Protein 6WGS (pdb70)

B-factor: mean 29.8, std 12.82, range [12.57, 88.85]

Secondary structure (DSSP, 8-state):
---TTEEE-TTS-EEETT-HHHHHHHHHHHHHHHHHHHHHHH---HHHHHHHHHHHHHHHHHHHHHTS---SS-SSPPP---HHHHHHHHHHHHHHHTTSPP--S-B-S-SSHHHHHHHHHHHHHHHHHHHHHHHHHH-TTTS-SHHHHHHHHHHHHHHHHHHHH-TT---B--TT-

Sequence (177 aa):
RGDDGTTGLSDMMSRVAKTDARLVAYADCDEANAAIGAALALGHPDTTQITDVLRQIQNDLFDAGADLSTPIVENPKHPPLRIAQSYIDRLEGWCDAYNAGLPALKSFVLPGGSPLSALLHVARTVVRRAERSAWAAVDAHPEGVSVLPAKYLNRLSDLLFILSRVANPDGDVLWRPGG

Foldseek 3Di:
DDQVQWFAFPVRDIDGVPALLNVLLVLLVVLLVLLVQLVVQVPDDPVVVVVSVVVSVVSVLLNQQSRFWDDDDDPDDGRHDDVVLLVVLVVLLCVLQVPADDDDADFDADAGSNLNSLVVSLVSLLVSLVSLVVSCVVPVRTHDNNSSVSSVSVSSNSNSVSQVSHPVHGHGDDVVD

Radius of gyration: 17.79 Å; Cα contacts (8 Å, |Δi|>4): 241; chains: 1; bounding box: 35×52×42 Å

Organism: Mycobacterium tuberculosis (strain ATCC 25618 / H37Rv) (NCBI:txid83332)

InterPro domains:
  IPR016030 Cobalamin adenosyltransferase-like [PF01923] (8-176)
  IPR029499 Corrinoid adenosyltransferase, PduO-type [PTHR12213] (4-177)
  IPR029499 Corrinoid adenosyltransferase, PduO-type [TIGR00636] (9-179)
  IPR036451 Cobalamin adenosyltransferase-like superfamily [G3DSA:1.20.1200.10] (29-193)
  IPR036451 Cobalamin adenosyltransferase-like superfamily [SSF89028] (7-184)

Solvent-accessible surface area: 9615 Å² total; per-residue (Å²): 321,70,108,142,45,38,39,29,8,63,76,157,48,143,12,49,122,113,24,28,35,26,56,0,48,44,16,3,90,82,0,9,66,15,0,21,39,0,25,89,122,8,170,27,58,103,118,14,41,100,13,0,145,70,0,23,85,1,3,141,23,0,13,34,3,4,17,32,29,73,87,100,101,56,122,69,124,49,96,53,4,44,92,70,31,6,76,74,0,60,40,55,11,106,72,48,67,86,75,36,89,109,52,180,35,148,20,98,91,18,42,24,85,13,0,30,39,0,8,75,0,44,67,15,0,107,83,0,28,146,17,0,97,51,0,20,118,55,55,100,160,20,11,19,53,42,0,0,94,0,0,52,60,0,2,58,0,0,62,20,0,0,23,63,23,22,98,90,38,49,67,61,115,191,93,92,94

Structure (mmCIF, N/CA/C/O backbone):
data_6WGS
#
_entry.id   6WGS
#
_cell.length_a   87.157
_cell.length_b   87.157
_cell.length_c   46.819
_cell.angle_alpha   90.000
_cell.angle_beta   90.000
_cell.angle_gamma   120.000
#
_symmetry.space_group_name_H-M   'P 3 2 1'
#
loop_
_entity.id
_entity.type
_entity.pdbx_description
1 polymer 'Corrinoid adenosyltransferase'
2 non-polymer COBALAMIN
3 non-polymer "5'-DEOXYADENOSINE"
4 water water
#
loop_
_atom_site.group_PDB
_atom_site.id
_atom_site.type_symbol
_atom_site.label_atom_id
_atom_site.label_alt_id
_atom_site.label_comp_id
_atom_site.label_asym_id
_atom_site.label_entity_id
_atom_site.label_seq_id
_atom_site.pdbx_PDB_ins_code
_ato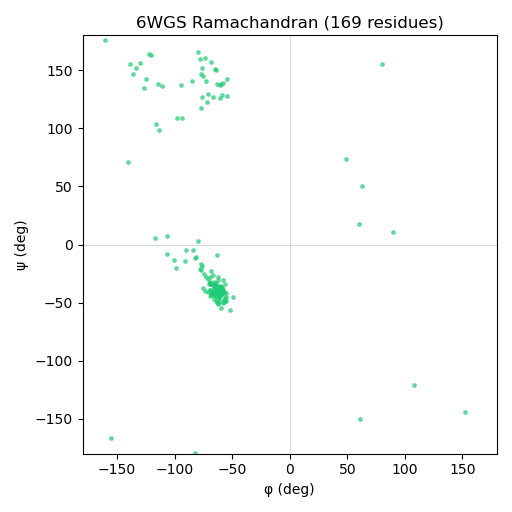m_site.Cartn_x
_atom_site.Cartn_y
_atom_site.Cartn_z
_atom_site.occupancy
_atom_site.B_iso_or_equiv
_atom_site.auth_seq_id
_atom_site.auth_comp_id
_atom_site.auth_asym_id
_atom_site.auth_atom_id
_atom_site.pdbx_PDB_model_num
ATOM 1 N N . ARG A 1 14 ? -50.672 9.682 37.482 1.00 45.76 11 ARG A N 1
ATOM 2 C CA . ARG A 1 14 ? -49.595 10.639 37.222 1.00 51.03 11 ARG A CA 1
ATOM 3 C C . ARG A 1 14 ? -48.235 9.943 37.326 1.00 60.40 11 ARG A C 1
ATOM 4 O O . ARG A 1 14 ? -47.352 10.150 36.478 1.00 58.30 11 ARG A O 1
ATOM 24 N N . GLY A 1 16 ? -48.051 6.778 36.530 1.00 57.99 13 GLY A N 1
ATOM 25 C CA . GLY A 1 16 ? -48.420 5.619 35.729 1.00 66.71 13 GLY A CA 1
ATOM 26 C C . GLY A 1 16 ? -47.695 5.565 34.396 1.00 62.34 13 GLY A C 1
ATOM 27 O O . GLY A 1 16 ? -47.291 6.605 33.871 1.00 66.50 13 GLY A O 1
ATOM 30 N N . ASP A 1 17 ? -47.557 4.357 33.836 1.00 59.75 14 ASP A N 1
ATOM 31 C CA . ASP A 1 17 ? -46.705 4.169 32.661 1.00 46.89 14 ASP A CA 1
ATOM 32 C C . ASP A 1 17 ? -47.243 4.886 31.427 1.00 40.72 14 ASP A C 1
ATOM 33 O O . ASP A 1 17 ? -46.460 5.259 30.526 1.00 37.57 14 ASP A O 1
ATOM 42 N N . ASP A 1 18 ? -48.562 5.103 31.363 1.00 43.51 15 ASP A N 1
ATOM 43 C CA . ASP A 1 18 ? -49.124 5.951 30.323 1.00 49.19 15 ASP A CA 1
ATOM 44 C C . ASP A 1 18 ? -48.500 7.337 30.425 1.00 39.38 15 ASP A C 1
ATOM 45 O O . ASP A 1 18 ? -48.481 7.952 31.497 1.00 49.08 15 ASP A O 1
ATOM 54 N N . GLY A 1 19 ? -47.991 7.829 29.312 1.00 33.07 16 GLY A N 1
ATOM 55 C CA . GLY A 1 19 ? -47.353 9.094 29.357 1.00 27.89 16 GLY A CA 1
ATOM 56 C C . GLY A 1 19 ? -45.869 9.030 29.664 1.00 26.54 16 GLY A C 1
ATOM 57 O O . GLY A 1 19 ? -45.277 10.075 29.981 1.00 27.14 16 GLY A O 1
ATOM 61 N N . THR A 1 20 ? -45.262 7.848 29.648 1.00 25.83 17 THR A N 1
ATOM 62 C CA . THR A 1 20 ? -43.820 7.761 29.851 1.00 25.05 17 THR A CA 1
ATOM 63 C C . THR A 1 20 ? -43.182 7.077 28.648 1.00 27.54 17 THR A C 1
ATOM 64 O O . THR A 1 20 ? -43.859 6.459 27.833 1.00 26.90 17 THR A O 1
ATOM 75 N N . THR A 1 21 ? -41.861 7.225 28.542 1.00 23.46 18 THR A N 1
ATOM 76 C CA . THR A 1 21 ? -41.081 6.634 27.473 1.00 20.59 18 THR A CA 1
ATOM 77 C C . THR A 1 21 ? -39.656 6.476 27.981 1.00 22.38 18 THR A C 1
ATOM 78 O O . THR A 1 21 ? -39.425 6.579 29.185 1.00 23.77 18 THR A O 1
ATOM 89 N N . GLY A 1 22 ? -38.708 6.216 27.083 1.00 23.50 19 GLY A N 1
ATOM 90 C CA . GLY A 1 22 ? -37.349 5.832 27.472 1.00 23.69 19 GLY A CA 1
ATOM 91 C C . GLY A 1 22 ? -36.272 6.722 26.879 1.00 20.64 19 GLY A C 1
ATOM 92 O O . GLY A 1 22 ? -36.378 7.190 25.742 1.00 20.77 19 GLY A O 1
ATOM 96 N N . LEU A 1 23 ? -35.242 6.972 27.681 1.00 20.45 20 LEU A N 1
ATOM 97 C CA . LEU A 1 23 ? -34.024 7.578 27.184 1.00 18.06 20 LEU A CA 1
ATOM 98 C C . LEU A 1 23 ? -33.133 6.531 26.551 1.00 18.64 20 LEU A C 1
ATOM 99 O O . LEU A 1 23 ? -33.443 5.355 26.510 1.00 21.92 20 LEU A O 1
ATOM 115 N N . SER A 1 24 ? -31.959 6.951 26.055 1.00 20.74 21 SER A N 1
ATOM 116 C CA . SER A 1 24 ? -31.156 5.981 25.301 1.00 20.57 21 SER A CA 1
ATOM 117 C C . SER A 1 24 ? -30.609 4.867 26.182 1.00 23.88 21 SER A C 1
ATOM 118 O O . SER A 1 24 ? -30.241 3.822 25.662 1.00 25.98 21 SER A O 1
ATOM 126 N N . ASP A 1 25 ? -30.475 5.087 27.502 1.00 22.15 22 ASP A N 1
ATOM 127 C CA . ASP A 1 25 ? -30.083 4.065 28.448 1.00 22.28 22 ASP A CA 1
ATOM 128 C C . ASP A 1 25 ? -31.257 3.236 28.956 1.00 23.20 22 ASP A C 1
ATOM 129 O O . ASP A 1 25 ? -31.090 2.431 29.874 1.00 26.80 22 ASP A O 1
ATOM 138 N N A MET A 1 26 ? -32.441 3.409 28.383 0.53 23.28 23 MET A N 1
ATOM 139 N N B MET A 1 26 ? -32.423 3.413 28.356 0.47 23.29 23 MET A N 1
ATOM 140 C CA A MET A 1 26 ? -33.662 2.670 28.684 0.53 25.59 23 MET A CA 1
ATOM 141 C CA B MET A 1 26 ? -33.638 2.676 28.655 0.47 25.25 23 MET A CA 1
ATOM 142 C C A MET A 1 26 ? -34.370 3.255 29.900 0.53 22.56 23 MET A C 1
ATOM 143 C C B MET A 1 26 ? -34.270 3.117 29.971 0.47 26.16 23 MET A C 1
ATOM 144 O O A MET A 1 26 ? -35.492 2.824 30.216 0.53 27.38 23 MET A O 1
ATOM 145 O O B MET A 1 26 ? -35.208 2.432 30.436 0.47 29.27 23 MET A O 1
ATOM 172 N N . SER A 1 27 ? -33.763 4.184 30.616 1.00 22.80 24 SER A N 1
ATOM 173 C CA . SER A 1 27 ? -34.411 4.683 31.817 1.00 30.88 24 SER A CA 1
ATOM 174 C C . SER A 1 27 ? -35.692 5.431 31.454 1.00 27.45 24 SER A C 1
ATOM 175 O O . SER A 1 27 ? -35.869 5.945 30.342 1.00 26.13 24 SER A O 1
ATOM 183 N N . ARG A 1 28 ? -36.627 5.452 32.383 1.00 26.69 25 ARG A N 1
ATOM 184 C CA . ARG A 1 28 ? -37.997 5.904 32.090 1.00 24.57 25 ARG A CA 1
ATOM 185 C C . ARG A 1 28 ? -38.125 7.376 32.433 1.00 26.31 25 ARG A C 1
ATOM 186 O O . ARG A 1 28 ? -37.610 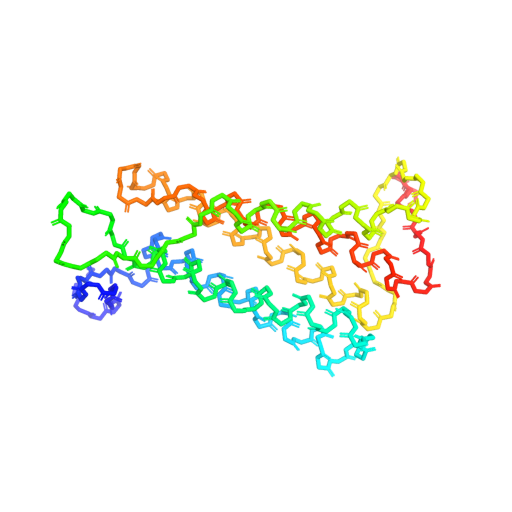7.846 33.462 1.00 29.04 25 ARG A O 1
ATOM 207 N N . VAL A 1 29 ? -38.794 8.112 31.540 1.00 22.30 26 VAL A N 1
ATOM 208 C CA . VAL A 1 29 ? -39.006 9.538 31.690 1.00 22.13 26 VAL A CA 1
ATOM 209 C C . VAL A 1 29 ? -40.430 9.847 31.256 1.00 22.85 26 VAL A C 1
ATOM 210 O O . VAL A 1 29 ? -41.047 9.100 30.485 1.00 24.07 26 VAL A O 1
ATOM 223 N N . ALA A 1 30 ? -40.948 10.957 31.797 1.00 21.18 27 ALA A N 1
ATOM 224 C CA . ALA A 1 30 ? -42.214 11.511 31.326 1.00 22.11 27 ALA A CA 1
ATOM 225 C C . ALA A 1 30 ? -42.086 11.986 29.889 1.00 19.43 27 ALA A C 1
ATOM 226 O O . ALA A 1 30 ? -41.031 12.411 29.429 1.00 19.20 27 ALA A O 1
ATOM 233 N N . LYS A 1 31 ? -43.212 11.932 29.176 1.00 19.94 28 LYS A N 1
ATOM 234 C CA . LYS A 1 31 ? -43.280 12.535 27.839 1.00 19.88 28 LYS A CA 1
ATOM 235 C C . LYS A 1 31 ? -43.084 14.036 27.829 1.00 18.49 28 LYS A C 1
ATOM 236 O O . LYS A 1 31 ? -42.829 14.599 26.759 1.00 19.82 28 LYS A O 1
ATOM 255 N N . THR A 1 32 ? -43.064 14.679 29.001 1.00 20.36 29 THR A N 1
ATOM 256 C CA . THR A 1 32 ? -42.793 16.090 29.157 1.00 19.53 29 THR A CA 1
ATOM 257 C C . THR A 1 32 ? -41.404 16.355 29.735 1.00 18.23 29 THR A C 1
ATOM 258 O O . THR A 1 32 ? -41.076 17.501 30.026 1.00 22.97 29 THR A O 1
ATOM 269 N N . ASP A 1 33 ? -40.585 15.314 29.867 1.00 19.40 30 ASP A N 1
ATOM 270 C CA . ASP A 1 33 ? -39.245 15.474 30.420 1.00 19.25 30 ASP A CA 1
ATOM 271 C C . ASP A 1 33 ? -38.396 16.466 29.643 1.00 18.63 30 ASP A C 1
ATOM 272 O O . ASP A 1 33 ? -38.375 16.469 28.409 1.00 17.30 30 ASP A O 1
ATOM 281 N N . ALA A 1 34 ? -37.640 17.298 30.377 1.00 19.02 31 ALA A N 1
ATOM 282 C CA . ALA A 1 34 ? -36.874 18.345 29.727 1.00 17.03 31 ALA A CA 1
ATOM 283 C C . ALA A 1 34 ? -35.856 17.812 28.726 1.00 16.63 31 ALA A C 1
ATOM 284 O O . ALA A 1 34 ? -35.591 18.471 27.718 1.00 17.54 31 ALA A O 1
ATOM 291 N N . ARG A 1 35 ? -35.239 16.674 29.007 1.00 17.98 32 ARG A N 1
ATOM 292 C CA . ARG A 1 35 ? -34.262 16.142 28.064 1.00 17.50 32 ARG A CA 1
ATOM 293 C C . ARG A 1 35 ? -34.949 15.749 26.777 1.00 17.11 32 ARG A C 1
ATOM 294 O O . ARG A 1 35 ? -34.469 16.030 25.679 1.00 16.46 32 ARG A O 1
ATOM 315 N N . LEU A 1 36 ? -36.063 15.041 26.909 1.00 16.62 33 LEU A N 1
ATOM 316 C CA . LEU A 1 36 ? -36.856 14.636 25.750 1.00 15.97 33 LEU A CA 1
ATOM 317 C C . LEU A 1 36 ? -37.370 15.834 24.979 1.00 16.67 33 LEU A C 1
ATOM 318 O O . LEU A 1 36 ? -37.319 15.843 23.747 1.00 15.72 33 LEU A O 1
ATOM 334 N N . VAL A 1 37 ? -37.876 16.847 25.660 1.00 16.20 34 VAL A N 1
ATOM 335 C CA . VAL A 1 37 ? -38.330 18.029 24.924 1.00 14.17 34 VAL A CA 1
ATOM 336 C C . VAL A 1 37 ? -37.176 18.629 24.104 1.00 15.45 34 VAL A C 1
ATOM 337 O O . VAL A 1 37 ? -37.373 19.083 22.962 1.00 15.95 34 VAL A O 1
ATOM 350 N N . ALA A 1 38 ? -35.954 18.645 24.658 1.00 14.61 35 ALA A N 1
ATOM 351 C CA . ALA A 1 38 ? -34.805 19.182 23.938 1.00 15.22 35 ALA A CA 1
ATOM 352 C C . ALA A 1 38 ? -34.497 18.360 22.688 1.00 15.95 35 ALA A C 1
ATOM 353 O O . ALA A 1 38 ? -34.330 18.920 21.600 1.00 15.74 35 ALA A O 1
ATOM 360 N N . TYR A 1 39 ? -34.429 17.051 22.788 1.00 16.28 36 TYR A N 1
ATOM 361 C CA . TYR A 1 39 ? -34.095 16.287 21.577 1.00 14.73 36 TYR A CA 1
ATOM 362 C C . TYR A 1 39 ? -35.270 16.223 20.620 1.00 14.33 36 TYR A C 1
ATOM 363 O O . TYR A 1 39 ? -35.038 16.098 19.411 1.00 16.07 36 TYR A O 1
ATOM 381 N N . ALA A 1 40 ? -36.495 16.354 21.112 1.00 14.88 37 ALA A N 1
ATOM 382 C CA . ALA A 1 40 ? -37.653 16.453 20.224 1.00 14.19 37 ALA A CA 1
ATOM 383 C C . ALA A 1 40 ? -37.572 17.743 19.437 1.00 14.90 37 ALA A C 1
ATOM 384 O O . ALA A 1 40 ? -37.895 17.768 18.240 1.00 14.61 37 ALA A O 1
ATOM 391 N N . ASP A 1 41 ? -37.205 18.857 20.086 1.00 14.45 38 ASP A N 1
ATOM 392 C CA . ASP A 1 41 ? -37.121 20.096 19.323 1.00 15.36 38 ASP A CA 1
ATOM 393 C C . ASP A 1 41 ? -35.950 20.052 18.341 1.00 15.34 38 ASP A C 1
ATOM 394 O O . ASP A 1 41 ? -36.014 20.710 17.298 1.00 15.58 38 ASP A O 1
ATOM 403 N N . CYS A 1 42 ? -34.870 19.301 18.616 1.00 15.14 39 CYS A N 1
ATOM 404 C CA . CYS A 1 42 ? -33.855 19.076 17.587 1.00 15.09 39 CYS A CA 1
ATOM 405 C C . CYS A 1 42 ? -34.451 18.362 16.378 1.00 15.56 39 CYS A C 1
ATOM 406 O O . CYS A 1 42 ? -34.089 18.674 15.241 1.00 16.15 39 CYS A O 1
ATOM 414 N N . ASP A 1 43 ? -35.340 17.382 16.581 1.00 14.80 40 ASP A N 1
ATOM 415 C CA . ASP A 1 43 ? -36.040 16.703 15.488 1.00 14.18 40 ASP A CA 1
ATOM 416 C C . ASP A 1 43 ? -36.854 17.719 14.701 1.00 16.18 40 ASP A C 1
ATOM 417 O O . ASP A 1 43 ? -36.836 17.733 13.475 1.00 15.57 40 ASP A O 1
ATOM 426 N N . GLU A 1 44 ? -37.627 18.545 15.392 1.00 13.99 41 GLU A N 1
ATOM 427 C CA . GLU A 1 44 ? -38.442 19.542 14.702 1.00 13.79 41 GLU A CA 1
ATOM 428 C C . GLU A 1 44 ? -37.559 20.508 13.915 1.00 12.57 41 GLU A C 1
ATOM 429 O O . GLU A 1 44 ? -37.909 20.868 12.777 1.00 14.76 41 GLU A O 1
ATOM 441 N N . ALA A 1 45 ? -36.409 20.912 14.466 1.00 13.21 42 ALA A N 1
ATOM 442 C CA . ALA A 1 45 ? -35.475 21.757 13.700 1.00 13.33 42 ALA A CA 1
ATOM 443 C C . ALA A 1 45 ? -34.944 21.031 12.492 1.00 15.33 42 ALA A C 1
ATOM 444 O O . ALA A 1 45 ? -34.764 21.651 11.439 1.00 15.84 42 ALA A O 1
ATOM 451 N N . ASN A 1 46 ? -34.606 19.751 12.650 1.00 14.46 43 ASN A N 1
ATOM 452 C CA . ASN A 1 46 ? -34.074 18.967 11.543 1.00 16.41 43 ASN A CA 1
ATOM 453 C C . ASN A 1 46 ? -35.101 18.898 10.424 1.00 16.36 43 ASN A C 1
ATOM 454 O O . ASN A 1 46 ? -34.757 19.062 9.242 1.00 17.11 43 ASN A O 1
ATOM 465 N N . ALA A 1 47 ? -36.380 18.701 10.767 1.00 14.67 44 ALA A N 1
ATOM 466 C CA . ALA A 1 47 ? -37.437 18.685 9.764 1.00 13.53 44 ALA A CA 1
ATOM 467 C C . ALA A 1 47 ? -37.572 20.052 9.088 1.00 15.12 44 ALA A C 1
ATOM 468 O O . ALA A 1 47 ? -37.813 20.113 7.887 1.00 15.20 44 ALA A O 1
ATOM 475 N N . ALA A 1 48 ? -37.397 21.150 9.830 1.00 14.88 45 ALA A N 1
ATOM 476 C CA . ALA A 1 48 ? -37.476 22.458 9.192 1.00 13.83 45 ALA A CA 1
ATOM 477 C C . ALA A 1 48 ? -36.344 22.641 8.197 1.00 15.79 45 ALA A C 1
ATOM 478 O O . ALA A 1 48 ? -36.556 23.191 7.109 1.00 16.23 45 ALA A O 1
ATOM 485 N N . ILE A 1 49 ? -35.156 22.168 8.539 1.00 16.11 46 ILE A N 1
ATOM 486 C CA . ILE A 1 49 ? -34.071 22.228 7.564 1.00 15.54 46 ILE A CA 1
ATOM 487 C C . ILE A 1 49 ? -34.385 21.354 6.348 1.00 17.27 46 ILE A C 1
ATOM 488 O O . ILE A 1 49 ? -34.130 21.736 5.197 1.00 17.66 46 ILE A O 1
ATOM 504 N N . GLY A 1 50 ? -34.970 20.177 6.557 1.00 16.47 47 GLY A N 1
ATOM 505 C CA . GLY A 1 50 ? -35.353 19.336 5.432 1.00 16.70 47 GLY A CA 1
ATOM 506 C C . GLY A 1 50 ? -36.356 20.011 4.513 1.00 15.58 47 GLY A C 1
ATOM 507 O O . GLY A 1 50 ? -36.321 19.844 3.298 1.00 19.59 47 GLY A O 1
ATOM 511 N N . ALA A 1 51 ? -37.279 20.777 5.097 1.00 16.32 48 ALA A N 1
ATOM 512 C CA . ALA A 1 51 ? -38.248 21.489 4.251 1.00 16.53 48 ALA A CA 1
ATOM 513 C C . ALA A 1 51 ? -37.569 22.605 3.448 1.00 16.21 48 ALA A C 1
ATOM 514 O O . ALA A 1 51 ? -37.908 22.832 2.284 1.00 18.64 48 ALA A O 1
ATOM 521 N N . ALA A 1 52 ? -36.622 23.317 4.067 1.00 16.49 49 ALA A N 1
ATOM 522 C CA . ALA A 1 52 ? -35.830 24.304 3.317 1.00 17.64 49 ALA A CA 1
ATOM 523 C C . ALA A 1 52 ? -35.105 23.673 2.131 1.00 19.95 49 ALA A C 1
ATOM 524 O O . ALA A 1 52 ? -35.089 24.227 1.024 1.00 21.77 49 ALA A O 1
ATOM 531 N N . LEU A 1 53 ? -34.552 22.498 2.319 1.00 19.44 50 LEU A N 1
ATOM 532 C CA . LEU A 1 53 ? -33.876 21.804 1.224 1.00 20.07 50 LEU A CA 1
ATOM 533 C C . LEU A 1 53 ? -34.849 21.372 0.149 1.00 22.91 50 LEU A C 1
ATOM 534 O O . LEU A 1 53 ? -34.564 21.449 -1.057 1.00 25.70 50 LEU A O 1
ATOM 550 N N . ALA A 1 54 ? -35.978 20.842 0.573 1.00 20.85 51 ALA A N 1
ATOM 551 C CA . ALA A 1 54 ? -36.897 20.232 -0.370 1.00 20.37 51 ALA A CA 1
ATOM 552 C C . ALA A 1 54 ? -37.668 21.269 -1.175 1.00 21.76 51 ALA A C 1
ATOM 553 O O . ALA A 1 54 ? -37.925 21.078 -2.371 1.00 26.44 51 ALA A O 1
ATOM 560 N N . LEU A 1 55 ? -38.046 22.373 -0.532 1.00 20.90 52 LEU A N 1
ATOM 561 C CA . LEU A 1 55 ? -38.851 23.379 -1.227 1.00 21.44 52 LEU A CA 1
ATOM 562 C C . LEU A 1 55 ? -38.004 24.532 -1.731 1.00 23.72 52 LEU A C 1
ATOM 563 O O . LEU A 1 55 ? -38.452 25.259 -2.617 1.00 26.62 52 LEU A O 1
ATOM 579 N N . GLY A 1 56 ? -36.804 24.721 -1.162 1.00 23.80 53 GLY A N 1
ATOM 580 C CA . GLY A 1 56 ? -35.967 25.864 -1.533 1.00 26.32 53 GLY A CA 1
ATOM 581 C C . GLY A 1 56 ? -34.970 25.706 -2.662 1.00 34.12 53 GLY A C 1
ATOM 582 O O . GLY A 1 56 ? -34.438 26.717 -3.113 1.00 32.12 53 GLY A O 1
ATOM 586 N N . HIS A 1 57 ? -34.663 24.527 -3.106 1.00 36.97 54 HIS A N 1
ATOM 587 C CA . HIS A 1 57 ? -33.814 24.533 -4.327 1.00 51.48 54 HIS A CA 1
ATOM 588 C C . HIS A 1 57 ? -32.446 25.185 -4.083 1.00 43.75 54 HIS A C 1
ATOM 589 O O . HIS A 1 57 ? -32.051 26.102 -4.809 1.00 41.52 54 HIS A O 1
ATOM 603 N N . PRO A 1 58 ? -31.707 24.795 -3.050 1.00 32.37 55 PRO A N 1
ATOM 604 C CA . PRO A 1 58 ? -30.395 25.415 -2.824 1.00 23.68 55 PRO A CA 1
ATOM 605 C C . PRO A 1 58 ? -29.297 24.893 -3.747 1.00 27.98 55 PRO A C 1
ATOM 606 O O . PRO A 1 58 ? -29.416 23.822 -4.345 1.00 35.36 55 PRO A O 1
ATOM 617 N N . ASP A 1 59 ? -28.225 25.697 -3.873 1.00 27.75 56 ASP A N 1
ATOM 618 C CA . ASP A 1 59 ? -26.986 25.316 -4.572 1.00 32.38 56 ASP A CA 1
ATOM 619 C C . ASP A 1 59 ? -26.394 24.061 -3.935 1.00 27.98 56 ASP A C 1
ATOM 620 O O . ASP A 1 59 ? -26.694 23.713 -2.790 1.00 29.81 56 ASP A O 1
ATOM 624 N N A THR A 1 60 ? -25.474 23.416 -4.662 0.19 29.64 57 THR A N 1
ATOM 625 N N B THR A 1 60 ? -25.476 23.411 -4.660 0.81 31.15 57 THR A N 1
ATOM 626 C CA A THR A 1 60 ? -24.884 22.176 -4.173 0.19 30.18 57 THR A CA 1
ATOM 627 C CA B THR A 1 60 ? -24.889 22.174 -4.160 0.81 28.74 57 THR A CA 1
ATOM 628 C C A THR A 1 60 ? -24.105 22.400 -2.882 0.19 30.12 57 THR A C 1
ATOM 629 C C B THR A 1 60 ? -24.112 22.409 -2.868 0.81 30.79 57 THR A C 1
ATOM 630 O O A THR A 1 60 ? -24.137 21.565 -1.970 0.19 30.27 57 THR A O 1
ATOM 631 O O B THR A 1 60 ? -24.172 21.599 -1.938 0.81 33.23 57 THR A O 1
ATOM 652 N N . GLN A 1 61 ? -23.384 23.515 -2.788 1.00 30.57 58 GLN A N 1
ATOM 653 C CA . GLN A 1 61 ? -22.592 23.786 -1.590 1.00 31.28 58 GLN A CA 1
ATOM 654 C C . GLN A 1 61 ? -23.469 23.993 -0.363 1.00 31.58 58 GLN A C 1
ATOM 655 O O . GLN A 1 61 ? -23.171 23.442 0.698 1.00 32.09 58 GLN A O 1
ATOM 669 N N . ILE A 1 62 ? -24.551 24.771 -0.481 1.00 27.65 59 ILE A N 1
ATOM 670 C CA . ILE A 1 62 ? -25.429 24.966 0.662 1.00 23.75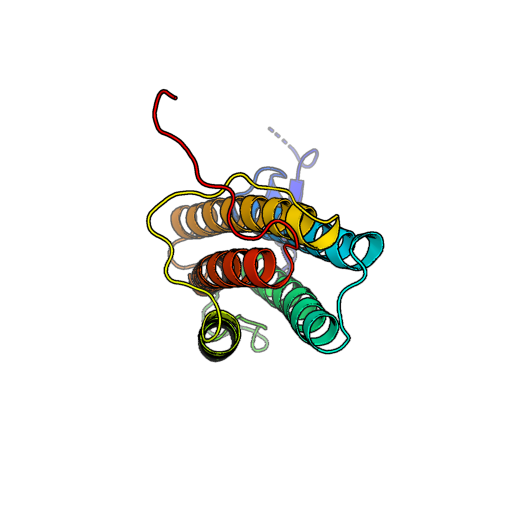 59 ILE A CA 1
ATOM 671 C C . ILE A 1 62 ? -26.096 23.641 1.037 1.00 23.82 59 ILE A C 1
ATOM 672 O O . ILE A 1 62 ? -26.278 23.320 2.216 1.00 23.44 59 ILE A O 1
ATOM 688 N N . THR A 1 63 ? -26.468 22.841 0.037 1.00 24.95 60 THR A N 1
ATOM 689 C CA . THR A 1 63 ? -27.039 21.526 0.334 1.00 23.67 60 THR A CA 1
ATOM 690 C C . THR A 1 63 ? -26.108 20.665 1.169 1.00 23.32 60 THR A C 1
ATOM 691 O O . THR A 1 63 ? -26.558 20.024 2.127 1.00 25.33 60 THR A O 1
ATOM 702 N N . ASP A 1 64 ? -24.806 20.691 0.859 1.00 25.58 61 ASP A N 1
ATOM 703 C CA . ASP A 1 64 ? -23.856 19.849 1.574 1.00 28.09 61 ASP A CA 1
ATOM 704 C C . ASP A 1 64 ? -23.696 20.339 3.004 1.00 28.40 61 ASP A C 1
ATOM 705 O O . ASP A 1 64 ? -23.568 19.537 3.933 1.00 27.16 61 ASP A O 1
ATOM 714 N N . VAL A 1 65 ? -23.670 21.657 3.195 1.00 23.81 62 VAL A N 1
ATOM 715 C CA . VAL A 1 65 ? -23.596 22.216 4.541 1.00 23.51 62 VAL A CA 1
ATOM 716 C C . VAL A 1 65 ? -24.830 21.820 5.333 1.00 23.67 62 VAL A C 1
ATOM 717 O O . VAL A 1 65 ? -24.742 21.341 6.472 1.00 23.10 62 VAL A O 1
ATOM 730 N N . LEU A 1 66 ? -26.014 22.049 4.766 1.00 21.27 63 LEU A N 1
ATOM 731 C CA . LEU A 1 66 ? -27.219 21.736 5.517 1.00 19.54 63 LEU A CA 1
ATOM 732 C C . LEU A 1 66 ? -27.376 20.248 5.807 1.00 20.69 63 LEU A C 1
ATOM 733 O O . LEU A 1 66 ? -27.852 19.871 6.881 1.00 20.72 63 LEU A O 1
ATOM 749 N N . ARG A 1 67 ? -26.946 19.384 4.895 1.00 22.22 64 ARG A N 1
ATOM 750 C CA . ARG A 1 67 ? -27.024 17.958 5.201 1.00 24.53 64 ARG A CA 1
ATOM 751 C C . ARG A 1 67 ? -26.040 17.549 6.285 1.00 26.20 64 ARG A C 1
ATOM 752 O O . ARG A 1 67 ? -26.371 16.703 7.119 1.00 22.67 64 ARG A O 1
ATOM 773 N N . GLN A 1 68 ? -24.878 18.188 6.366 1.00 23.51 65 GLN A N 1
ATOM 774 C CA . GLN A 1 68 ? -23.996 17.913 7.500 1.00 22.40 65 GLN A CA 1
ATOM 775 C C . GLN A 1 68 ? -24.641 18.345 8.805 1.00 23.07 65 GLN A C 1
ATOM 776 O O . GLN A 1 68 ? -24.561 17.631 9.812 1.00 20.89 65 GLN A O 1
ATOM 790 N N . ILE A 1 69 ? -25.297 19.506 8.803 1.00 20.34 66 ILE A N 1
ATOM 791 C CA . ILE A 1 69 ? -25.997 19.968 9.981 1.00 18.68 66 ILE A CA 1
ATOM 792 C C . ILE A 1 69 ? -27.104 18.988 10.375 1.00 18.59 66 ILE A C 1
ATOM 793 O O . ILE A 1 69 ? -27.296 18.713 11.560 1.00 18.97 66 ILE A O 1
ATOM 809 N N . GLN A 1 70 ? -27.871 18.487 9.408 1.00 18.91 67 GLN A N 1
ATOM 810 C CA . GLN A 1 70 ? -28.894 17.503 9.750 1.00 17.94 67 GLN A CA 1
ATOM 811 C C . GLN A 1 70 ? -28.292 16.262 10.414 1.00 19.41 67 GLN A C 1
ATOM 812 O O . GLN A 1 70 ? -28.880 15.718 11.365 1.00 20.42 67 GLN A O 1
ATOM 826 N N . ASN A 1 71 ? -27.107 15.835 9.969 1.00 18.90 68 ASN A N 1
ATOM 827 C CA . ASN A 1 71 ? -26.431 14.721 10.615 1.00 20.92 68 ASN A CA 1
ATOM 828 C C . ASN A 1 71 ? -26.019 15.105 12.035 1.00 21.10 68 ASN A C 1
ATOM 829 O O . ASN A 1 71 ? -26.216 14.334 12.995 1.00 20.18 68 ASN A O 1
ATOM 840 N N . ASP A 1 72 ? -25.489 16.307 12.186 1.00 20.04 69 ASP A N 1
ATOM 841 C CA . ASP A 1 72 ? -25.074 16.812 13.489 1.00 21.64 69 ASP A CA 1
ATOM 842 C C . ASP A 1 72 ? -26.232 16.857 14.475 1.00 20.50 69 ASP A C 1
ATOM 843 O O . ASP A 1 72 ? -26.030 16.652 15.677 1.00 20.57 69 ASP A O 1
ATOM 852 N N . LEU A 1 73 ? -27.434 17.202 14.001 1.00 18.23 70 LEU A N 1
ATOM 853 C CA . LEU A 1 73 ? -28.581 17.312 14.897 1.00 17.45 70 LEU A CA 1
ATOM 854 C C . LEU A 1 73 ? -28.945 15.949 15.498 1.00 16.54 70 L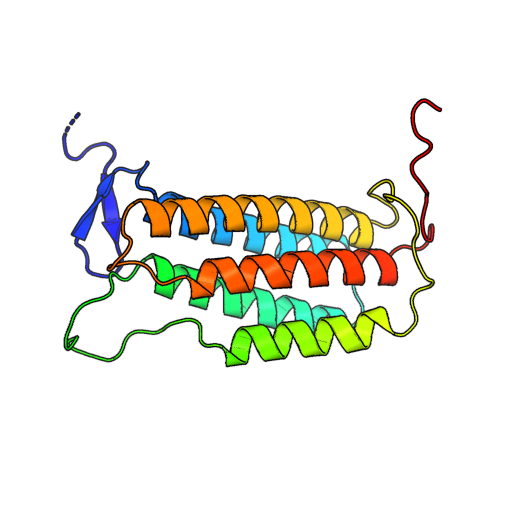EU A C 1
ATOM 855 O O . LEU A 1 73 ? -29.405 15.897 16.644 1.00 18.63 70 LEU A O 1
ATOM 871 N N . PHE A 1 74 ? -28.764 14.858 14.757 1.00 16.98 71 PHE A N 1
ATOM 872 C CA . PHE A 1 74 ? -28.926 13.554 15.383 1.00 17.47 71 PHE A CA 1
ATOM 873 C C . PHE A 1 74 ? -27.810 13.267 16.373 1.00 20.10 71 PHE A C 1
ATOM 874 O O . PHE A 1 74 ? -28.037 12.590 17.378 1.00 20.13 71 PHE A O 1
ATOM 891 N N . ASP A 1 75 ? -26.589 13.741 16.127 1.00 18.80 72 ASP A N 1
ATOM 892 C CA . ASP A 1 75 ? -25.559 13.566 17.137 1.00 19.39 72 ASP A CA 1
ATOM 893 C C . ASP A 1 75 ? -25.953 14.305 18.409 1.00 18.10 72 ASP A C 1
ATOM 894 O O . ASP A 1 75 ? -25.708 13.823 19.530 1.00 21.00 72 ASP A O 1
ATOM 903 N N . ALA A 1 76 ? -26.511 15.523 18.245 1.00 19.46 73 ALA A N 1
ATOM 904 C CA . ALA A 1 76 ? -26.960 16.315 19.394 1.00 16.21 73 ALA A CA 1
ATOM 905 C C . ALA A 1 76 ? -28.107 15.632 20.140 1.00 19.50 73 ALA A C 1
ATOM 906 O O . ALA A 1 76 ? -28.122 15.625 21.372 1.00 19.04 73 ALA A O 1
ATOM 913 N N . GLY A 1 77 ? -29.057 15.046 19.411 1.00 19.29 74 GLY A N 1
ATOM 914 C CA . GLY A 1 77 ? -30.128 14.305 20.062 1.00 17.70 74 GLY A CA 1
ATOM 915 C C . GLY A 1 77 ? -29.627 13.070 20.776 1.00 18.83 74 GLY A C 1
ATOM 916 O O . GLY A 1 77 ? -30.120 12.734 21.856 1.00 19.95 74 GLY A O 1
ATOM 920 N N . ALA A 1 78 ? -28.649 12.371 20.199 1.00 19.58 75 ALA A N 1
ATOM 921 C CA . ALA A 1 78 ? -28.029 11.230 20.888 1.00 19.57 75 ALA A CA 1
ATOM 922 C C . ALA A 1 78 ? -27.402 11.697 22.194 1.00 22.86 75 ALA A C 1
ATOM 923 O O . ALA A 1 78 ? -27.555 11.047 23.235 1.00 23.08 75 ALA A O 1
ATOM 930 N N . ASP A 1 79 ? -26.698 12.838 22.165 1.00 19.33 76 ASP A N 1
ATOM 931 C CA . ASP A 1 79 ? -26.066 13.399 23.364 1.00 19.85 76 ASP A CA 1
ATOM 932 C C . ASP A 1 79 ? -27.136 13.689 24.411 1.00 19.03 76 ASP A C 1
ATOM 933 O O . ASP A 1 79 ? -27.078 13.161 25.539 1.00 18.56 76 ASP A O 1
ATOM 942 N N . LEU A 1 80 ? -28.148 14.461 24.023 1.00 18.07 77 LEU A N 1
ATOM 943 C CA . LEU A 1 80 ? -29.199 14.857 24.974 1.00 16.28 77 LEU A CA 1
ATOM 944 C C . LEU A 1 80 ? -29.984 13.674 25.535 1.00 17.40 77 LEU A C 1
ATOM 945 O O . LEU A 1 80 ? -30.455 13.718 26.695 1.00 19.54 77 LEU A O 1
ATOM 961 N N . SER A 1 81 ? -30.122 12.618 24.760 1.00 17.95 78 SER A N 1
ATOM 962 C CA . SER A 1 81 ? -30.884 11.459 25.202 1.00 18.75 78 SER A CA 1
ATOM 963 C C . SER A 1 81 ? -30.062 10.513 26.060 1.00 19.10 78 SER A C 1
ATOM 964 O O . SER A 1 81 ? -30.622 9.517 26.564 1.00 19.42 78 SER A O 1
ATOM 972 N N . THR A 1 82 ? -28.747 10.750 26.246 1.00 18.92 79 THR A N 1
ATOM 973 C CA . THR A 1 82 ? -27.854 9.811 26.937 1.00 18.78 79 THR A CA 1
ATOM 974 C C . THR A 1 82 ? -27.332 10.460 28.202 1.00 22.49 79 THR A C 1
ATOM 975 O O . THR A 1 82 ? -26.472 11.350 28.137 1.00 22.25 79 THR A O 1
ATOM 986 N N . PRO A 1 83 ? -27.841 10.100 29.368 1.00 22.81 80 PRO A N 1
ATOM 987 C CA . PRO A 1 83 ? -27.334 10.725 30.603 1.00 24.29 80 PRO A CA 1
ATOM 988 C C . PRO A 1 83 ? -25.816 10.594 30.729 1.00 26.47 80 PRO A C 1
ATOM 989 O O . PRO A 1 83 ? -25.211 9.584 30.346 1.00 26.24 80 PRO A O 1
ATOM 1000 N N . ILE A 1 84 ? -25.184 11.668 31.249 1.00 26.66 81 ILE A N 1
ATOM 1001 C CA . ILE A 1 84 ? -23.760 11.611 31.541 1.00 27.44 81 ILE A CA 1
ATOM 1002 C C . ILE A 1 84 ? -23.538 10.811 32.817 1.00 29.62 81 ILE A C 1
ATOM 1003 O O . ILE A 1 84 ? -24.127 11.113 33.866 1.00 31.18 81 ILE A O 1
ATOM 1019 N N . VAL A 1 85 ? -22.669 9.812 32.734 1.00 30.61 82 VAL A N 1
ATOM 1020 C CA . VAL A 1 85 ? -22.303 9.016 33.892 1.00 31.35 82 VAL A CA 1
ATOM 1021 C C . VAL A 1 85 ? -20.788 8.932 33.978 1.00 34.30 82 VAL A C 1
ATOM 1022 O O . VAL A 1 85 ? -20.073 9.123 32.986 1.00 36.72 82 VAL A O 1
ATOM 1035 N N . GLU A 1 86 ? -20.318 8.686 35.208 1.00 38.84 83 GLU A N 1
ATOM 1036 C CA . GLU A 1 86 ? -18.916 8.413 35.490 1.00 47.14 83 GLU A CA 1
ATOM 1037 C C . GLU A 1 86 ? -18.562 7.031 34.956 1.00 42.97 83 GLU A C 1
ATOM 1038 O O . GLU A 1 86 ? -19.290 6.057 35.198 1.00 52.62 83 GLU A O 1
ATOM 1042 N N . ASN A 1 87 ? -17.483 6.953 34.196 1.00 47.76 84 ASN A N 1
ATOM 1043 C CA . ASN A 1 87 ? -17.031 5.659 33.679 1.00 57.80 84 ASN A CA 1
ATOM 1044 C C . ASN A 1 87 ? -18.172 4.870 33.036 1.00 64.84 84 ASN A C 1
ATOM 1045 O O . ASN A 1 87 ? -18.667 3.896 33.619 1.00 70.37 84 ASN A O 1
ATOM 1049 N N . PRO A 1 88 ? -18.620 5.261 31.846 1.00 53.63 85 PRO A N 1
ATOM 1050 C CA . PRO A 1 88 ? -19.688 4.510 31.172 1.00 45.73 85 PRO A CA 1
ATOM 1051 C C . PRO A 1 88 ? -19.176 3.192 30.612 1.00 51.18 85 PRO A C 1
ATOM 1052 O O . PRO A 1 88 ? -17.985 3.016 30.367 1.00 44.01 85 PRO A O 1
ATOM 1063 N N . LYS A 1 89 ? -20.121 2.277 30.352 1.00 58.28 86 LYS A N 1
ATOM 1064 C CA . LYS A 1 89 ? -19.783 0.995 29.739 1.00 64.15 86 LYS A CA 1
ATOM 1065 C C . LYS A 1 89 ? -18.955 1.200 28.468 1.00 63.28 86 LYS A C 1
ATOM 1066 O O . LYS A 1 89 ? -17.856 0.667 28.329 1.00 61.55 86 LYS A O 1
ATOM 1070 N N . HIS A 1 90 ? -19.494 1.966 27.535 1.00 59.13 87 HIS A N 1
ATOM 1071 C CA . HIS A 1 90 ? -18.738 2.358 26.360 1.00 59.50 87 HIS A CA 1
ATOM 1072 C C . HIS A 1 90 ? -18.919 3.858 26.101 1.00 45.25 87 HIS A C 1
ATOM 1073 O O . HIS A 1 90 ? -19.958 4.431 26.427 1.00 49.36 87 HIS A O 1
ATOM 1077 N N . PRO A 1 91 ? -17.915 4.476 25.484 1.00 51.79 88 PRO A N 1
ATOM 1078 C CA . PRO A 1 91 ? -17.892 5.939 25.351 1.00 50.93 88 PRO A CA 1
ATOM 1079 C C . PRO A 1 91 ? -19.081 6.446 24.564 1.00 40.28 88 PRO A C 1
ATOM 1080 O O . PRO A 1 91 ? -19.317 5.994 23.436 1.00 47.63 88 PRO A O 1
ATOM 1091 N N . PRO A 1 92 ? -19.845 7.382 25.126 1.00 36.63 89 PRO A N 1
ATOM 1092 C CA . PRO A 1 92 ? -21.034 7.872 24.439 1.00 36.06 89 PRO A CA 1
ATOM 1093 C C . PRO A 1 92 ? -20.704 8.833 23.306 1.00 29.97 89 PRO A C 1
ATOM 1094 O O . PRO A 1 92 ? -19.708 9.544 23.321 1.00 32.22 89 PRO A O 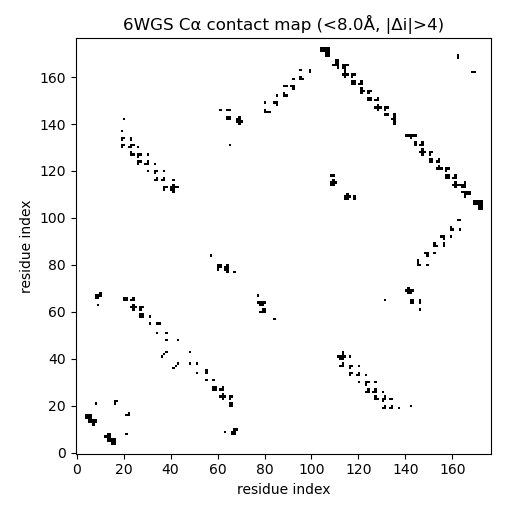1
ATOM 1105 N N . LEU A 1 93 ? -21.584 8.857 22.315 1.00 28.95 90 LEU A N 1
ATOM 1106 C CA . LEU A 1 93 ? -21.540 9.897 21.297 1.00 27.28 90 LEU A CA 1
ATOM 1107 C C . LEU A 1 93 ? -22.001 11.230 21.877 1.00 26.55 90 LEU A C 1
ATOM 1108 O O . LEU A 1 93 ? -23.122 11.340 22.375 1.00 28.52 90 LEU A O 1
ATOM 1124 N N . ARG A 1 94 ? -21.137 12.232 21.786 1.00 25.83 91 ARG A N 1
ATOM 1125 C CA . ARG A 1 94 ? -21.398 13.566 22.316 1.00 27.21 91 ARG A CA 1
ATOM 1126 C C . ARG A 1 94 ? -20.965 14.629 21.312 1.00 26.31 91 ARG A C 1
ATOM 1127 O O . ARG A 1 94 ? -19.962 14.465 20.608 1.00 29.96 91 ARG A O 1
ATOM 1148 N N . ILE A 1 95 ? -21.692 15.747 21.297 1.00 26.74 92 ILE A N 1
ATOM 1149 C CA . ILE A 1 95 ? -21.204 16.948 20.618 1.00 23.22 92 ILE A CA 1
ATOM 1150 C C . ILE A 1 95 ? -19.906 17.416 21.243 1.00 29.55 92 ILE A C 1
ATOM 1151 O O . ILE A 1 95 ? -19.742 17.394 22.469 1.00 29.94 92 ILE A O 1
ATOM 1167 N N . ALA A 1 96 ? -18.962 17.806 20.388 1.00 29.54 93 ALA A N 1
ATOM 1168 C CA . ALA A 1 96 ? -17.651 18.298 20.790 1.00 32.52 93 ALA A CA 1
ATOM 1169 C C . ALA A 1 96 ? -17.448 19.720 20.262 1.00 29.28 93 ALA A C 1
ATOM 1170 O O . ALA A 1 96 ? -18.113 20.173 19.336 1.00 30.04 93 ALA A O 1
ATOM 1177 N N . GLN A 1 97 ? -16.450 20.421 20.839 1.00 35.31 94 GLN A N 1
ATOM 1178 C CA . GLN A 1 97 ? -16.203 21.801 20.432 1.00 34.86 94 GLN A CA 1
ATOM 1179 C C . GLN A 1 97 ? -15.920 21.902 18.942 1.00 27.44 94 GLN A C 1
ATOM 1180 O O . GLN A 1 97 ? -16.271 22.911 18.307 1.00 30.49 94 GLN A O 1
ATOM 1194 N N . SER A 1 98 ? -15.330 20.852 18.367 1.00 31.19 95 SER A N 1
ATOM 1195 C CA . SER A 1 98 ? -15.029 20.814 16.941 1.00 30.96 95 SER A CA 1
ATOM 1196 C C . SER A 1 98 ? -16.279 21.043 16.089 1.00 26.56 95 SER A C 1
ATOM 1197 O O . SER A 1 98 ? -16.174 21.635 15.013 1.00 29.17 95 SER A O 1
ATOM 1205 N N . TYR A 1 99 ? -17.452 20.573 16.536 1.00 26.38 96 TYR A N 1
ATOM 1206 C CA . TYR A 1 99 ? -18.675 20.810 15.780 1.00 24.21 96 TYR A CA 1
ATOM 1207 C C . TYR A 1 99 ? -18.985 22.300 15.705 1.00 23.30 96 TYR A C 1
ATOM 1208 O O . TYR A 1 99 ? -19.476 22.797 14.678 1.00 26.63 96 TYR A O 1
ATOM 1226 N N . ILE A 1 100 ? -18.774 23.009 16.826 1.00 27.57 97 ILE A N 1
ATOM 1227 C CA . ILE A 1 100 ? -19.101 24.423 16.875 1.00 28.00 97 ILE A CA 1
ATOM 1228 C C . ILE A 1 100 ? -18.084 25.214 16.081 1.00 27.76 97 ILE A C 1
ATOM 1229 O O . ILE A 1 100 ? -18.459 26.125 15.327 1.00 30.95 97 ILE A O 1
ATOM 1245 N N . ASP A 1 101 ? -16.790 24.835 16.179 1.00 29.25 98 ASP A N 1
ATOM 1246 C CA . ASP A 1 101 ? -15.754 25.460 15.358 1.00 28.62 98 ASP A CA 1
ATOM 1247 C C . ASP A 1 101 ? -16.104 25.347 13.886 1.00 36.08 98 ASP A C 1
ATOM 1248 O O . ASP A 1 101 ? -15.920 26.292 13.121 1.00 31.68 98 ASP A O 1
ATOM 1257 N N . ARG A 1 102 ? -16.603 24.185 13.458 1.00 26.73 99 ARG A N 1
ATOM 1258 C CA . ARG A 1 102 ? -17.022 24.059 12.065 1.00 27.00 99 ARG A CA 1
ATOM 1259 C C . ARG A 1 102 ? -18.173 25.018 11.731 1.00 28.03 99 ARG A C 1
ATOM 1260 O O . ARG A 1 102 ? -18.149 25.661 10.675 1.00 28.00 99 ARG A O 1
ATOM 1281 N N . LEU A 1 103 ? -19.186 25.125 12.595 1.00 25.04 100 LEU A N 1
ATOM 1282 C CA . LEU A 1 103 ? -20.253 26.079 12.295 1.00 26.05 100 LEU A CA 1
ATOM 1283 C C . LEU A 1 103 ? -19.712 27.495 12.193 1.00 28.43 100 LEU A C 1
ATOM 1284 O O . LEU A 1 103 ? -20.081 28.263 11.286 1.00 27.23 100 LEU A O 1
ATOM 1300 N N . GLU A 1 104 ? -18.811 27.847 13.091 1.00 27.80 101 GLU A N 1
ATOM 1301 C CA . GLU A 1 104 ? -18.244 29.199 13.039 1.00 32.59 101 GLU A CA 1
ATOM 1302 C C . GLU A 1 104 ? -17.471 29.448 11.755 1.00 35.76 101 GLU A C 1
ATOM 1303 O O . GLU A 1 104 ? -17.550 30.531 11.167 1.00 29.01 101 GLU A O 1
ATOM 1315 N N . GLY A 1 105 ? -16.699 28.470 11.299 1.00 30.92 102 GLY A N 1
ATOM 1316 C CA . GLY A 1 105 ? -16.004 28.645 10.035 1.00 32.57 102 GLY A CA 1
ATOM 1317 C C . GLY A 1 105 ? -16.961 28.919 8.896 1.00 28.18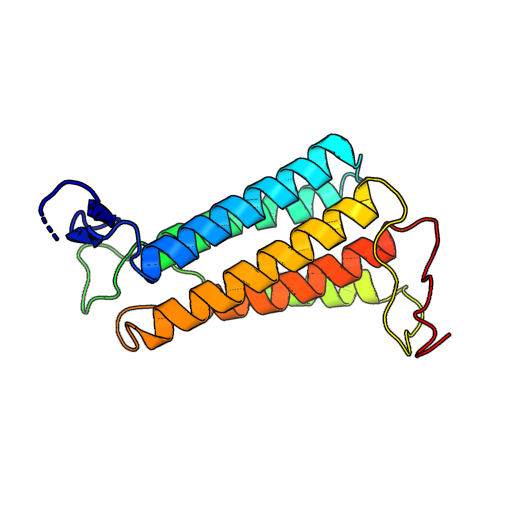 102 GLY A C 1
ATOM 1318 O O . GLY A 1 105 ? -16.692 29.774 8.046 1.00 32.05 102 GLY A O 1
ATOM 1322 N N . TRP A 1 106 ? -18.107 28.222 8.890 1.00 26.38 103 TRP A N 1
ATOM 1323 C CA . TRP A 1 106 ? -19.106 28.454 7.863 1.00 30.46 103 TRP A CA 1
ATOM 1324 C C . TRP A 1 106 ? -19.733 29.829 8.017 1.00 26.95 103 TRP A C 1
ATOM 1325 O O . TRP A 1 106 ? -19.988 30.511 7.018 1.00 28.05 103 TRP A O 1
ATOM 1346 N N . CYS A 1 107 ? -20.011 30.240 9.256 1.00 26.91 104 CYS A N 1
ATOM 1347 C CA . CYS A 1 107 ? -20.551 31.579 9.482 1.00 27.02 104 CYS A CA 1
ATOM 1348 C C . CYS A 1 107 ? -19.638 32.641 8.892 1.00 27.45 104 CYS A C 1
ATOM 1349 O O . CYS A 1 107 ? -20.071 33.536 8.169 1.00 27.97 104 CYS A O 1
ATOM 1357 N N . ASP A 1 108 ? -18.348 32.535 9.176 1.00 28.65 105 ASP A N 1
ATOM 1358 C CA . ASP A 1 108 ? -17.388 33.535 8.692 1.00 27.97 105 ASP A CA 1
ATOM 1359 C C . ASP A 1 108 ? -17.330 33.564 7.166 1.00 35.18 105 ASP A C 1
ATOM 1360 O O . ASP A 1 108 ? -17.327 34.638 6.554 1.00 33.55 105 ASP A O 1
ATOM 1369 N N . ALA A 1 109 ? -17.333 32.392 6.535 1.00 29.96 106 ALA A N 1
ATOM 1370 C CA . ALA A 1 109 ? -17.186 32.328 5.085 1.00 33.90 106 ALA A CA 1
ATOM 1371 C C . ALA A 1 109 ? -18.412 32.878 4.378 1.00 31.25 106 ALA A C 1
ATOM 1372 O O . ALA A 1 109 ? -18.299 33.652 3.421 1.00 32.85 106 ALA A O 1
ATOM 1379 N N . TYR A 1 110 ? -19.597 32.502 4.846 1.00 28.73 107 TYR A N 1
ATOM 1380 C CA . TYR A 1 110 ? -20.824 32.934 4.207 1.00 31.42 107 TYR A CA 1
ATOM 1381 C C . TYR A 1 110 ? -21.204 34.366 4.540 1.00 28.21 107 TYR A C 1
ATOM 1382 O O . TYR A 1 110 ? -21.926 34.996 3.744 1.00 32.42 107 TYR A O 1
ATOM 1400 N N . ASN A 1 111 ? -20.703 34.916 5.661 1.00 28.04 108 ASN A N 1
ATOM 1401 C CA . ASN A 1 111 ? -20.980 36.316 6.001 1.00 29.07 108 ASN A CA 1
ATOM 1402 C C . ASN A 1 111 ? -20.063 37.305 5.295 1.00 30.38 108 ASN A C 1
ATOM 1403 O O . ASN A 1 111 ? -20.339 38.508 5.321 1.00 31.20 108 ASN A O 1
ATOM 1414 N N . ALA A 1 112 ? -18.993 36.828 4.661 1.00 30.41 109 ALA A N 1
ATOM 1415 C CA . ALA A 1 112 ? -17.968 37.736 4.151 1.00 33.00 109 ALA A CA 1
ATOM 1416 C C . ALA A 1 112 ? -18.490 38.683 3.080 1.00 35.56 109 ALA A C 1
ATOM 1417 O O . ALA A 1 112 ? -18.093 39.851 3.038 1.00 41.81 109 ALA A O 1
ATOM 1424 N N . GLY A 1 113 ? -19.347 38.212 2.201 1.00 37.26 110 GLY A N 1
ATOM 1425 C CA . GLY A 1 113 ? -19.833 39.070 1.132 1.00 41.19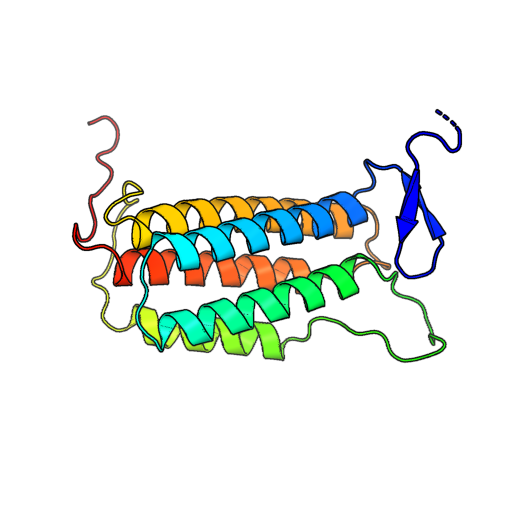 110 GLY A CA 1
ATOM 1426 C C . GLY A 1 113 ? -21.082 39.845 1.446 1.00 35.54 110 GLY A C 1
ATOM 1427 O O . GLY A 1 113 ? -21.518 40.697 0.659 1.00 37.34 110 GLY A O 1
ATOM 1431 N N . LEU A 1 114 ? -21.656 39.605 2.601 1.00 27.31 111 LEU A N 1
ATOM 1432 C CA . LEU A 1 114 ? -22.907 40.266 2.884 1.00 31.09 111 LEU A CA 1
ATOM 1433 C C . LEU A 1 114 ? -22.639 41.718 3.275 1.00 31.57 111 LEU A C 1
ATOM 1434 O O . LEU A 1 114 ? -21.624 42.024 3.926 1.00 37.09 111 LEU A O 1
ATOM 1450 N N . PRO A 1 115 ? -23.547 42.625 2.920 1.00 34.79 112 PRO A N 1
ATOM 1451 C CA . PRO A 1 115 ? -23.397 44.006 3.383 1.00 35.47 112 PRO A CA 1
ATOM 1452 C C . PRO A 1 115 ? -23.619 44.098 4.886 1.00 40.49 112 PRO A C 1
ATOM 1453 O O . PRO A 1 115 ? -24.294 43.271 5.498 1.00 33.29 112 PRO A O 1
ATOM 1464 N N . ALA A 1 116 ? -23.061 45.149 5.483 1.00 41.31 113 ALA A N 1
ATOM 1465 C CA . ALA A 1 116 ? -23.315 45.385 6.896 1.00 36.84 113 ALA A CA 1
ATOM 1466 C C . ALA A 1 116 ? -24.798 45.653 7.103 1.00 35.98 113 ALA A C 1
ATOM 1467 O O . ALA A 1 116 ? -25.436 46.315 6.283 1.00 38.05 113 ALA A O 1
ATOM 1474 N N . LEU A 1 117 ? -25.353 45.081 8.159 1.00 32.42 114 LEU A N 1
ATOM 1475 C CA . LEU A 1 117 ? -26.751 45.241 8.510 1.00 27.89 114 LEU A CA 1
ATOM 1476 C C . LEU A 1 117 ? -26.853 46.060 9.775 1.00 29.43 114 LEU A C 1
ATOM 1477 O O . LEU A 1 117 ? -26.097 45.824 10.711 1.00 36.71 114 LEU A O 1
ATOM 1493 N N . LYS A 1 118 ? -27.775 47.009 9.801 1.00 27.40 115 LYS A N 1
ATOM 1494 C CA . LYS A 1 118 ? -27.979 47.902 10.934 1.00 42.95 115 LYS A CA 1
ATOM 1495 C C . LYS A 1 118 ? -29.356 47.745 11.560 1.00 34.75 115 LYS A C 1
ATOM 1496 O O . LYS A 1 118 ? -29.709 48.520 12.456 1.00 34.08 115 LYS A O 1
ATOM 1515 N N . SER A 1 119 ? -30.158 46.772 11.110 1.00 23.89 116 SER A N 1
ATOM 1516 C CA . SER A 1 119 ? -31.453 46.575 11.738 1.00 25.77 116 SER A CA 1
ATOM 1517 C C . SER A 1 119 ? -31.940 45.183 11.412 1.00 22.15 116 SER A C 1
ATOM 1518 O O . SER A 1 119 ? -31.273 44.391 10.726 1.00 21.89 116 SER A O 1
ATOM 1526 N N . PHE A 1 120 ? -33.073 44.865 12.013 1.00 19.81 117 PHE A N 1
ATOM 1527 C CA . PHE A 1 120 ? -33.773 43.640 11.733 1.00 20.31 117 PHE A CA 1
ATOM 1528 C C . PHE A 1 120 ? -34.268 43.594 10.293 1.00 19.04 117 PHE A C 1
ATOM 1529 O O . PHE A 1 120 ? -34.521 44.619 9.667 1.00 20.88 117 PHE A O 1
ATOM 1546 N N . VAL A 1 121 ? -34.353 42.380 9.763 1.00 19.56 118 VAL A N 1
ATOM 1547 C CA . VAL A 1 121 ? -34.845 42.155 8.411 1.00 22.08 118 VAL A CA 1
ATOM 1548 C C . VAL A 1 121 ? -36.154 41.377 8.469 1.00 19.09 118 VAL A C 1
ATOM 1549 O O . VAL A 1 121 ? -36.314 40.443 9.249 1.00 18.72 118 VAL A O 1
ATOM 1562 N N . LEU A 1 122 ? -37.099 41.781 7.642 1.00 20.29 119 LEU A N 1
ATOM 1563 C CA . LEU A 1 122 ? -38.352 41.035 7.546 1.00 19.59 119 LEU A CA 1
ATOM 1564 C C . LEU A 1 122 ? -38.061 39.657 6.952 1.00 19.55 119 LEU A C 1
ATOM 1565 O O . LEU A 1 122 ? -37.503 39.567 5.850 1.00 22.41 119 LEU A O 1
ATOM 1581 N N . PRO A 1 123 ? -38.479 38.585 7.593 1.00 17.89 120 PRO A N 1
ATOM 1582 C CA . PRO A 1 123 ? -38.196 37.263 7.059 1.00 20.74 120 PRO A CA 1
ATOM 1583 C C . PRO A 1 123 ? -39.039 36.966 5.846 1.00 26.46 120 PRO A C 1
ATOM 1584 O O . PRO A 1 123 ? -40.206 37.333 5.758 1.00 26.63 120 PRO A O 1
ATOM 1595 N N . GLY A 1 124 ? -38.443 36.320 4.873 1.00 25.47 121 GLY A N 1
ATOM 1596 C CA . GLY A 1 124 ? -39.147 35.910 3.708 1.00 24.18 121 GLY A CA 1
ATOM 1597 C C . GLY A 1 124 ? -38.177 35.827 2.528 1.00 25.17 121 GLY A C 1
ATOM 1598 O O . GLY A 1 124 ? -37.041 35.405 2.737 1.00 26.32 121 GLY A O 1
ATOM 1602 N N . GLY A 1 125 ? -38.649 36.182 1.362 1.00 30.36 122 GLY A N 1
ATOM 1603 C CA . GLY A 1 125 ? -37.852 36.262 0.144 1.00 31.26 122 GLY A CA 1
ATOM 1604 C C . GLY A 1 125 ? -38.185 35.136 -0.809 1.00 27.60 122 GLY A C 1
ATOM 1605 O O . GLY A 1 125 ? -39.328 35.018 -1.280 1.00 30.26 122 GLY A O 1
ATOM 1609 N N . SER A 1 126 ? -37.183 34.330 -1.144 1.00 25.84 123 SER A N 1
ATOM 1610 C CA . SER A 1 126 ? -37.409 33.135 -1.925 1.00 25.77 123 SER A CA 1
ATOM 1611 C C . SER A 1 126 ? -37.942 32.053 -1.011 1.00 23.24 123 SER A C 1
ATOM 1612 O O . SER A 1 126 ? -37.866 32.159 0.235 1.00 23.81 123 SER A O 1
ATOM 1620 N N . PRO A 1 127 ? -38.476 30.977 -1.577 1.00 24.73 124 PRO A N 1
ATOM 1621 C CA . PRO A 1 127 ? -38.777 29.835 -0.707 1.00 22.85 124 PRO A CA 1
ATOM 1622 C C . PRO A 1 127 ? -37.597 29.455 0.189 1.00 22.51 124 PRO A C 1
ATOM 1623 O O . PRO A 1 127 ? -37.756 29.211 1.385 1.00 21.22 124 PRO A O 1
ATOM 1634 N N . LEU A 1 128 ? -36.388 29.391 -0.375 1.00 21.35 125 LEU A N 1
ATOM 1635 C CA . LEU A 1 128 ? -35.236 28.983 0.434 1.00 19.16 125 LEU A CA 1
ATOM 1636 C C . LEU A 1 128 ? -34.974 29.973 1.561 1.00 19.39 125 LEU A C 1
ATOM 1637 O O . LEU A 1 128 ? -34.739 29.569 2.695 1.00 19.64 125 LEU A O 1
ATOM 1653 N N . SER A 1 129 ? -34.910 31.283 1.263 1.00 20.18 126 SER A N 1
ATOM 1654 C CA . SER A 1 129 ? -34.578 32.231 2.323 1.00 18.24 126 SER A CA 1
ATOM 1655 C C . SER A 1 129 ? -35.662 32.265 3.400 1.00 18.49 126 SER A C 1
ATOM 1656 O O . SER A 1 129 ? -35.360 32.330 4.591 1.00 18.30 126 SER A O 1
ATOM 1664 N N . ALA A 1 130 ? -36.922 32.140 2.990 1.00 18.75 127 ALA A N 1
ATOM 1665 C CA . ALA A 1 130 ? -38.024 32.145 3.945 1.00 15.96 127 ALA A CA 1
ATOM 1666 C C . ALA A 1 130 ? -37.983 30.916 4.812 1.00 16.67 127 ALA A C 1
ATOM 1667 O O . ALA A 1 130 ? -38.185 31.002 6.036 1.00 15.94 127 ALA A O 1
ATOM 1674 N N . LEU A 1 131 ? -37.692 29.770 4.238 1.00 17.38 128 LEU A N 1
ATOM 1675 C CA . LEU A 1 131 ? -37.675 28.561 5.039 1.00 16.05 128 LEU A CA 1
ATOM 1676 C C . LEU A 1 131 ? -36.405 28.437 5.877 1.00 15.24 128 LEU A C 1
ATOM 1677 O O . LEU A 1 131 ? -36.435 27.791 6.925 1.00 16.00 128 LEU A O 1
ATOM 1693 N N . LEU A 1 132 ? -35.322 29.120 5.510 1.00 16.45 129 LEU A N 1
ATOM 1694 C CA . LEU A 1 132 ? -34.175 29.226 6.417 1.00 16.27 129 LEU A CA 1
ATOM 1695 C C . LEU A 1 132 ? -34.482 30.106 7.627 1.00 15.65 129 LEU A C 1
ATOM 1696 O O . LEU A 1 132 ? -33.993 29.824 8.722 1.00 16.34 129 LEU A O 1
ATOM 1712 N N . HIS A 1 133 ? -35.297 31.154 7.477 1.00 15.65 130 HIS A N 1
ATOM 1713 C CA . HIS A 1 133 ? -35.773 31.885 8.642 1.00 15.33 130 HIS A CA 1
ATOM 1714 C C . HIS A 1 133 ? -36.664 31.010 9.514 1.00 15.78 130 HIS A C 1
ATOM 1715 O O . HIS A 1 133 ? -36.547 31.043 10.738 1.00 15.98 130 HIS A O 1
ATOM 1729 N N . VAL A 1 134 ? -37.580 30.227 8.920 1.00 14.35 131 VAL A N 1
ATOM 1730 C CA . VAL A 1 134 ? -38.394 29.316 9.747 1.00 13.10 131 VAL A CA 1
ATOM 1731 C C . VAL A 1 134 ? -37.470 28.390 10.530 1.00 14.60 131 VAL A C 1
ATOM 1732 O O . VAL A 1 134 ? -37.568 28.248 11.737 1.00 14.88 131 VAL A O 1
ATOM 1745 N N . ALA A 1 135 ? -36.524 27.777 9.845 1.00 14.84 132 ALA A N 1
ATOM 1746 C CA . ALA A 1 135 ? -35.589 26.878 10.515 1.00 14.57 132 ALA A CA 1
ATOM 1747 C C . ALA A 1 135 ? -34.794 27.587 11.599 1.00 14.32 132 ALA A C 1
ATOM 1748 O O . ALA A 1 135 ? -34.556 27.013 12.678 1.00 14.57 132 ALA A O 1
ATOM 1755 N N . ARG A 1 136 ? -34.362 28.817 11.334 1.00 15.11 133 ARG A N 1
ATOM 1756 C CA . ARG A 1 136 ? -33.638 29.598 12.333 1.00 15.10 133 ARG A CA 1
ATOM 1757 C C . ARG A 1 136 ? -34.447 29.699 13.607 1.00 14.92 133 ARG A C 1
ATOM 1758 O O . ARG A 1 136 ? -33.929 29.490 14.711 1.00 14.73 133 ARG A O 1
ATOM 1779 N N . THR A 1 137 ? -35.741 30.057 13.477 1.00 13.89 134 THR A N 1
ATOM 1780 C CA . THR A 1 137 ? -36.566 30.257 14.671 1.00 13.35 134 THR A CA 1
ATOM 1781 C C . THR A 1 137 ? -36.831 28.953 15.410 1.00 14.27 134 THR A C 1
ATOM 1782 O O . THR A 1 137 ? -36.898 28.957 16.649 1.00 14.53 134 THR A O 1
ATOM 1793 N N . VAL A 1 138 ? -36.958 27.847 14.683 1.00 14.03 135 VAL A N 1
ATOM 1794 C CA . VAL A 1 138 ? -37.155 26.557 15.346 1.00 12.89 135 VAL A CA 1
ATOM 1795 C C . VAL A 1 138 ? -35.866 26.124 16.041 1.00 14.17 135 VAL A C 1
ATOM 1796 O O . VAL A 1 138 ? -35.898 25.563 17.149 1.00 14.28 135 VAL A O 1
ATOM 1809 N N . VAL A 1 139 ? -34.696 26.334 15.405 1.00 14.74 136 VAL A N 1
ATOM 1810 C CA . VAL A 1 139 ? -33.437 26.043 16.086 1.00 14.04 136 VAL A CA 1
ATOM 1811 C C . VAL A 1 139 ? -33.301 26.854 17.348 1.00 14.57 136 VAL A C 1
ATOM 1812 O O . VAL A 1 139 ? -32.791 26.353 18.358 1.00 14.49 136 VAL A O 1
ATOM 1825 N N . ARG A 1 140 ? -33.681 28.141 17.317 1.00 14.46 137 ARG A N 1
ATOM 1826 C CA . ARG A 1 140 ? -33.604 28.951 18.549 1.00 14.34 137 ARG A CA 1
ATOM 1827 C C . ARG A 1 140 ? -34.514 28.409 19.645 1.00 13.31 137 ARG A C 1
ATOM 1828 O O . ARG A 1 140 ? -34.127 28.435 20.819 1.00 14.25 137 ARG A O 1
ATOM 1849 N N . ARG A 1 141 ? -35.674 27.885 19.261 1.00 13.78 138 ARG A N 1
ATOM 1850 C CA . ARG A 1 141 ? -36.574 27.232 20.212 1.00 13.10 138 ARG A CA 1
ATOM 1851 C C . ARG A 1 141 ? -35.912 25.992 20.770 1.00 14.47 138 ARG A C 1
ATOM 1852 O O . ARG A 1 141 ? -35.967 25.757 21.999 1.00 15.36 138 ARG A O 1
ATOM 1873 N N . ALA A 1 142 ? -35.277 25.190 19.905 1.00 15.07 139 ALA A N 1
ATOM 1874 C CA . ALA A 1 142 ? -34.551 24.037 20.406 1.00 15.06 139 ALA A CA 1
ATOM 1875 C C . ALA A 1 142 ? -33.434 24.424 21.364 1.00 15.46 139 ALA A C 1
ATOM 1876 O O . ALA A 1 142 ? -33.142 23.702 22.321 1.00 15.62 139 ALA A O 1
ATOM 1883 N N . GLU A 1 143 ? -32.748 25.536 21.112 1.00 13.70 140 GLU A N 1
ATOM 1884 C CA . GLU A 1 143 ? -31.676 25.967 21.992 1.00 14.42 140 GLU A CA 1
ATOM 1885 C C . GLU A 1 14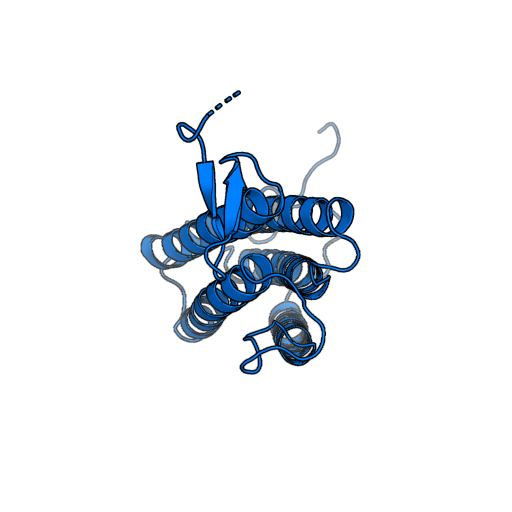3 ? -32.245 26.239 23.382 1.00 16.07 140 GLU A C 1
ATOM 1886 O O . GLU A 1 143 ? -31.658 25.850 24.392 1.00 16.87 140 GLU A O 1
ATOM 1898 N N . ARG A 1 144 ? -33.390 26.912 23.451 1.00 15.96 141 ARG A N 1
ATOM 1899 C CA . ARG A 1 144 ? -34.003 27.197 24.741 1.00 15.04 141 ARG A CA 1
ATOM 1900 C C . ARG A 1 144 ? -34.318 25.901 25.472 1.00 14.80 141 ARG A C 1
ATOM 1901 O O . ARG A 1 144 ? -34.107 25.799 26.694 1.00 16.67 141 ARG A O 1
ATOM 1922 N N . SER A 1 145 ? -34.858 24.915 24.732 1.00 14.86 142 SER A N 1
ATOM 1923 C CA . SER A 1 145 ? -35.166 23.632 25.348 1.00 14.97 142 SER A CA 1
ATOM 1924 C C . SER A 1 145 ? -33.897 22.941 25.828 1.00 16.28 142 SER A C 1
ATOM 1925 O O . SER A 1 145 ? -33.891 22.286 26.894 1.00 16.03 142 SER A O 1
ATOM 1933 N N . ALA A 1 146 ? -32.818 23.055 25.065 1.00 15.66 143 ALA A N 1
ATOM 1934 C CA . ALA A 1 146 ? -31.556 22.438 25.473 1.00 15.75 143 ALA A CA 1
ATOM 1935 C C . ALA A 1 146 ? -31.002 23.074 26.750 1.00 17.37 143 ALA A C 1
ATOM 1936 O O . ALA A 1 146 ? -30.449 22.381 27.612 1.00 18.23 143 ALA A O 1
ATOM 1943 N N . TRP A 1 147 ? -31.116 24.404 26.892 1.00 17.62 144 TRP A N 1
ATOM 1944 C CA . TRP A 1 147 ? -30.751 25.037 28.156 1.00 18.18 144 TRP A CA 1
ATOM 1945 C C . TRP A 1 147 ? -31.651 24.600 29.289 1.00 17.90 144 TRP A C 1
ATOM 1946 O O . TRP A 1 147 ? -31.156 24.414 30.403 1.00 20.38 144 TRP A O 1
ATOM 1967 N N . ALA A 1 148 ? -32.947 24.416 29.047 1.00 17.37 145 ALA A N 1
ATOM 1968 C CA . ALA A 1 148 ? -33.819 23.946 30.102 1.00 17.53 145 ALA A CA 1
ATOM 1969 C C . ALA A 1 148 ? -33.437 22.545 30.548 1.00 18.39 145 ALA A C 1
ATOM 1970 O O . ALA A 1 148 ? -33.578 22.219 31.733 1.00 19.87 145 ALA A O 1
ATOM 1977 N N . ALA A 1 149 ? -32.935 21.700 29.624 1.00 17.90 146 ALA A N 1
ATOM 1978 C CA . ALA A 1 149 ? -32.491 20.353 29.996 1.00 18.82 146 ALA A CA 1
ATOM 1979 C C . ALA A 1 149 ? -31.256 20.424 30.886 1.00 18.05 146 ALA A C 1
ATOM 1980 O O . ALA A 1 149 ? -31.134 19.657 31.850 1.00 20.39 146 ALA A O 1
ATOM 1987 N N . VAL A 1 150 ? -30.305 21.317 30.576 1.00 19.85 147 VAL A N 1
ATOM 1988 C CA . VAL A 1 150 ? -29.139 21.507 31.435 1.00 21.95 147 VAL A CA 1
ATOM 1989 C C . VAL A 1 150 ? -29.583 22.008 32.787 1.00 23.67 147 VAL A C 1
ATOM 1990 O O . VAL A 1 150 ? -29.069 21.579 33.823 1.00 24.57 147 VAL A O 1
ATOM 2003 N N . ASP A 1 151 ? -30.546 22.936 32.815 1.00 22.50 148 ASP A N 1
ATOM 2004 C CA . ASP A 1 151 ? -30.978 23.496 34.093 1.00 25.11 148 ASP A CA 1
ATOM 2005 C C . ASP A 1 151 ? -31.604 22.424 34.971 1.00 26.10 148 ASP A C 1
ATOM 2006 O O . ASP A 1 151 ? -31.418 22.419 36.189 1.00 27.28 148 ASP A O 1
ATOM 2015 N N . ALA A 1 152 ? -32.330 21.487 34.350 1.00 23.66 149 ALA A N 1
ATOM 2016 C CA . ALA A 1 152 ? -32.947 20.385 35.078 1.00 23.39 149 ALA A CA 1
ATOM 2017 C C . ALA A 1 152 ? -31.942 19.349 35.545 1.00 23.46 149 ALA A C 1
ATOM 2018 O O . ALA A 1 152 ? -32.171 18.685 36.581 1.00 26.96 149 ALA A O 1
ATOM 2025 N N . HIS A 1 153 ? -30.820 19.207 34.827 1.00 24.28 150 HIS A N 1
ATOM 2026 C CA . HIS A 1 153 ? -29.817 18.165 35.078 1.00 24.12 150 HIS A CA 1
ATOM 2027 C C . HIS A 1 153 ? -28.421 18.730 34.906 1.00 25.23 150 HIS A C 1
ATOM 2028 O O . HIS A 1 153 ? -27.700 18.393 33.954 1.00 27.37 150 HIS A O 1
ATOM 2042 N N . PRO A 1 154 ? -27.993 19.577 35.832 1.00 25.54 151 PRO A N 1
ATOM 2043 C CA . PRO A 1 154 ? -26.749 20.333 35.620 1.00 29.57 151 PRO A CA 1
ATOM 2044 C C . PRO A 1 154 ? -25.528 19.460 35.491 1.00 31.24 151 PRO A C 1
ATOM 2045 O O . PRO A 1 154 ? -24.559 19.887 34.870 1.00 32.98 151 PRO A O 1
ATOM 2056 N N . GLU A 1 155 ? -25.527 18.283 36.096 1.00 29.93 152 GLU A N 1
ATOM 2057 C CA . GLU A 1 155 ? -24.402 17.369 36.003 1.00 30.61 152 GLU A CA 1
ATOM 2058 C C . GLU A 1 155 ? -24.620 16.256 34.993 1.00 31.68 152 GLU A C 1
ATOM 2059 O O . GLU A 1 155 ? -23.653 15.584 34.612 1.00 39.06 152 GLU A O 1
ATOM 2071 N N . GLY A 1 156 ? -25.845 16.060 34.530 1.00 26.97 153 GLY A N 1
ATOM 2072 C CA . GLY A 1 156 ? -26.177 14.905 33.704 1.00 29.45 153 GLY A CA 1
ATOM 2073 C C . GLY A 1 156 ? -26.398 15.215 32.244 1.00 27.69 153 GLY A C 1
ATOM 2074 O O . GLY A 1 156 ? -26.525 14.272 31.464 1.00 25.78 153 GLY A O 1
ATOM 2078 N N . VAL A 1 157 ? -26.442 16.496 31.868 1.00 23.45 154 VAL A N 1
ATOM 2079 C CA . VAL A 1 157 ? -26.687 16.951 30.492 1.00 20.13 154 VAL A CA 1
ATOM 2080 C C . VAL A 1 157 ? -25.546 17.895 30.100 1.00 22.83 154 VAL A C 1
ATOM 2081 O O . VAL A 1 157 ? -25.101 18.717 30.916 1.00 27.31 154 VAL A O 1
ATOM 2094 N N . SER A 1 158 ? -25.010 17.708 28.901 1.00 22.38 155 SER A N 1
ATOM 2095 C CA . SER A 1 158 ? -23.964 18.584 28.364 1.00 20.84 155 SER A CA 1
ATOM 2096 C C . SER A 1 158 ? -24.508 19.918 27.908 1.00 19.22 155 SER A C 1
ATOM 2097 O O . SER A 1 158 ? -25.579 19.989 27.374 1.00 20.57 155 SER A O 1
ATOM 2105 N N . VAL A 1 159 ? -23.707 20.976 28.083 1.00 23.38 156 VAL A N 1
ATOM 2106 C CA . VAL A 1 159 ? -24.100 22.272 27.506 1.00 23.84 156 VAL A CA 1
ATOM 2107 C C . VAL A 1 159 ? -23.756 22.386 26.029 1.00 21.78 156 VAL A C 1
ATOM 2108 O O . VAL A 1 159 ? -24.218 23.317 25.361 1.00 21.77 156 VAL A O 1
ATOM 2121 N N . LEU A 1 160 ? -22.974 21.449 25.485 1.00 24.01 157 LEU A N 1
ATOM 2122 C CA . LEU A 1 160 ? -22.528 21.634 24.106 1.00 25.22 157 LEU A CA 1
ATOM 2123 C C . LEU A 1 160 ? -23.660 21.509 23.082 1.00 22.33 157 LEU A C 1
ATOM 2124 O O . LEU A 1 160 ? -23.640 22.243 22.085 1.00 22.26 157 LEU A O 1
ATOM 2140 N N . PRO A 1 161 ? -24.706 20.670 23.276 1.00 20.15 158 PRO A N 1
ATOM 2141 C CA . PRO A 1 161 ? -25.842 20.728 22.332 1.00 18.40 158 PRO A CA 1
ATOM 2142 C C . PRO A 1 161 ? -26.432 22.136 22.259 1.00 18.88 158 PRO A C 1
ATOM 2143 O O . PRO A 1 161 ? -26.689 22.654 21.165 1.00 20.48 158 PRO A O 1
ATOM 2154 N N . ALA A 1 162 ? -26.643 22.773 23.398 1.00 18.23 159 ALA A N 1
ATOM 2155 C CA . ALA A 1 162 ? -27.224 24.119 23.376 1.00 17.54 159 ALA A CA 1
ATOM 2156 C C . ALA A 1 162 ? -26.281 25.114 22.708 1.00 19.12 159 ALA A C 1
ATOM 2157 O O . ALA A 1 162 ? -26.758 25.956 21.923 1.00 18.78 159 ALA A O 1
ATOM 2164 N N . LYS A 1 163 ? -24.966 24.983 22.968 1.00 20.02 160 LYS A N 1
ATOM 2165 C CA . LYS A 1 163 ? -24.008 25.905 22.333 1.00 19.76 160 LYS A CA 1
ATOM 2166 C C . LYS A 1 163 ? -23.978 25.687 20.819 1.00 21.87 160 LYS A C 1
ATOM 2167 O O . LYS A 1 163 ? -23.892 26.656 20.027 1.00 22.57 160 LYS A O 1
ATOM 2186 N N . TYR A 1 164 ? -24.111 24.429 20.398 1.00 21.21 161 TYR A N 1
ATOM 2187 C CA . TYR A 1 164 ? -24.196 24.130 18.978 1.00 20.59 161 TYR A CA 1
ATOM 2188 C C . TYR A 1 164 ? -25.418 24.777 18.356 1.00 21.19 161 TYR A C 1
ATOM 2189 O O . TYR A 1 164 ? -25.337 25.407 17.292 1.00 21.72 161 TYR A O 1
ATOM 2207 N N . LEU A 1 165 ? -26.571 24.658 19.005 1.00 18.41 162 LEU A N 1
ATOM 2208 C CA . LEU A 1 165 ? -27.795 25.215 18.455 1.00 17.20 162 LEU A CA 1
ATOM 2209 C C . LEU A 1 165 ? -27.719 26.734 18.401 1.00 17.19 162 LEU A C 1
ATOM 2210 O O . LEU A 1 165 ? -28.258 27.352 17.476 1.00 18.06 162 LEU A O 1
ATOM 2226 N N . ASN A 1 166 ? -27.057 27.341 19.387 1.00 19.55 163 ASN A N 1
ATOM 2227 C CA . ASN A 1 166 ? -26.832 28.788 19.372 1.00 20.61 163 ASN A CA 1
ATOM 2228 C C . ASN A 1 166 ? -26.075 29.236 18.120 1.00 20.00 163 ASN A C 1
ATOM 2229 O O . ASN A 1 166 ? -26.546 30.124 17.383 1.00 21.23 163 ASN A O 1
ATOM 2240 N N . ARG A 1 167 ? -24.956 28.579 17.823 1.00 20.66 164 ARG A N 1
ATOM 2241 C CA . ARG A 1 167 ? -24.185 28.968 16.636 1.00 19.84 164 ARG A CA 1
ATOM 2242 C C . ARG A 1 167 ? -24.949 28.630 15.373 1.00 17.79 164 ARG A C 1
ATOM 2243 O O . ARG A 1 167 ? -24.854 29.348 14.358 1.00 20.71 164 ARG A O 1
ATOM 2264 N N . LEU A 1 168 ? -25.713 27.529 15.383 1.00 18.11 165 LEU A N 1
ATOM 2265 C CA . LEU A 1 168 ? -26.487 27.144 14.203 1.00 17.97 165 LEU A CA 1
ATOM 2266 C C . LEU A 1 168 ? -27.491 28.233 13.828 1.00 17.13 165 LEU A C 1
ATOM 2267 O O . LEU A 1 168 ? -27.693 28.518 12.639 1.00 17.82 165 LEU A O 1
ATOM 2283 N N . SER A 1 169 ? -28.101 28.899 14.829 1.00 17.30 166 SER A N 1
ATOM 2284 C CA . SER A 1 169 ? -29.064 29.934 14.444 1.00 16.01 166 SER A CA 1
ATOM 2285 C C . SER A 1 169 ? -28.347 31.138 13.839 1.00 17.78 166 SER A C 1
ATOM 2286 O O . SER A 1 169 ? -28.934 31.811 12.981 1.00 18.25 166 SER A O 1
ATOM 2294 N N . ASP A 1 170 ? -27.105 31.418 14.251 1.00 18.40 167 ASP A N 1
ATOM 2295 C CA . ASP A 1 170 ? -26.326 32.438 13.573 1.00 17.71 167 ASP A CA 1
ATOM 2296 C C . ASP A 1 170 ? -26.106 32.058 12.107 1.00 18.96 167 ASP A C 1
ATOM 2297 O O . ASP A 1 170 ? -26.297 32.867 11.186 1.00 18.39 167 ASP A O 1
ATOM 2306 N N . LEU A 1 171 ? -25.731 30.806 11.871 1.00 19.28 168 LEU A N 1
ATOM 2307 C CA . LEU A 1 171 ? -25.465 30.374 10.507 1.00 18.38 168 LEU A CA 1
ATOM 2308 C C . LEU A 1 171 ? -26.727 30.427 9.669 1.00 18.30 168 LEU A C 1
ATOM 2309 O O . LEU A 1 171 ? -26.682 30.856 8.510 1.00 18.10 168 LEU A O 1
ATOM 2325 N N . LEU A 1 172 ? -27.863 29.982 10.230 1.00 18.00 169 LEU A N 1
ATOM 2326 C CA . LEU A 1 172 ? -29.077 29.990 9.432 1.00 16.41 169 LEU A CA 1
ATOM 2327 C C . LEU A 1 172 ? -29.510 31.422 9.100 1.00 17.25 169 LEU A C 1
ATOM 2328 O O . LEU A 1 172 ? -30.053 31.651 8.006 1.00 18.23 169 LEU A O 1
ATOM 2344 N N . PHE A 1 173 ? -29.243 32.400 9.996 1.00 16.91 170 PHE A N 1
ATOM 2345 C CA . PHE A 1 173 ? -29.507 33.795 9.631 1.00 15.80 170 PHE A CA 1
ATOM 2346 C C . PHE A 1 173 ? -28.649 34.212 8.449 1.00 16.73 170 PHE A C 1
ATOM 2347 O O . PHE A 1 173 ? -29.128 34.771 7.456 1.00 19.04 170 PHE A O 1
ATOM 2364 N N . ILE A 1 174 ? -27.356 33.958 8.544 1.00 17.32 171 ILE A N 1
ATOM 2365 C CA . ILE A 1 174 ? -26.422 34.322 7.484 1.00 19.04 171 ILE A CA 1
ATOM 2366 C C . ILE A 1 174 ? -26.845 33.689 6.160 1.00 17.95 171 ILE A C 1
ATOM 2367 O O . ILE A 1 174 ? -26.871 34.350 5.109 1.00 19.48 171 ILE A O 1
ATOM 2383 N N . LEU A 1 175 ? -27.154 32.369 6.199 1.00 19.31 172 LEU A N 1
ATOM 2384 C CA . LEU A 1 175 ? -27.526 31.692 4.970 1.00 19.25 172 LEU A CA 1
ATOM 2385 C C . LEU A 1 175 ? -28.843 32.229 4.408 1.00 17.67 172 LEU A C 1
ATOM 2386 O O . LEU A 1 175 ? -28.991 32.309 3.165 1.00 20.80 172 LEU A O 1
ATOM 2402 N N . SER A 1 176 ? -29.798 32.603 5.270 1.00 18.80 173 SER A N 1
ATOM 2403 C CA . SER A 1 176 ? -31.012 33.222 4.712 1.00 18.58 173 SER A CA 1
ATOM 2404 C C . SER A 1 176 ? -30.700 34.495 3.983 1.00 20.97 173 SER A C 1
ATOM 2405 O O . SER A 1 176 ? -31.309 34.783 2.944 1.00 24.60 173 SER A O 1
ATOM 2413 N N . ARG A 1 177 ? -29.742 35.276 4.470 1.00 18.65 174 ARG A N 1
ATOM 2414 C CA . ARG A 1 177 ? -29.393 36.500 3.753 1.00 20.33 174 ARG A CA 1
ATOM 2415 C C . ARG A 1 177 ? -28.716 36.196 2.408 1.00 22.08 174 ARG A C 1
ATOM 2416 O O . ARG A 1 177 ? -29.006 36.861 1.398 1.00 24.42 174 ARG A O 1
ATOM 2437 N N . VAL A 1 178 ? -27.792 35.211 2.374 1.00 21.22 175 VAL A N 1
ATOM 2438 C CA . VAL A 1 178 ? -27.151 34.795 1.132 1.00 23.48 175 VAL A CA 1
ATOM 2439 C C . VAL A 1 178 ? -28.197 34.405 0.109 1.00 21.34 175 VAL A C 1
ATOM 2440 O O . VAL A 1 178 ? -28.106 34.760 -1.084 1.00 24.65 175 VAL A O 1
ATOM 2453 N N . ALA A 1 179 ? -29.200 33.623 0.576 1.00 23.09 176 ALA A N 1
ATOM 2454 C CA . ALA A 1 179 ? -30.199 33.093 -0.346 1.00 25.34 176 ALA A CA 1
ATOM 2455 C C . ALA A 1 179 ? -31.240 34.103 -0.809 1.00 28.40 176 ALA A C 1
ATOM 2456 O O . ALA A 1 179 ? -31.873 33.860 -1.827 1.00 32.93 176 ALA A O 1
ATOM 2463 N N . ASN A 1 180 ? -31.407 35.203 -0.117 1.00 27.04 177 ASN A N 1
ATOM 2464 C CA . ASN A 1 180 ? -32.555 36.078 -0.306 1.00 30.15 177 ASN A CA 1
ATOM 2465 C C . ASN A 1 180 ? -32.387 36.915 -1.553 1.00 36.04 177 ASN A C 1
ATOM 2466 O O . ASN A 1 180 ? -31.470 37.744 -1.613 1.00 40.08 177 ASN A O 1
ATOM 2477 N N . PRO A 1 181 ? -33.267 36.762 -2.549 1.00 34.35 178 PRO A N 1
ATOM 2478 C CA . PRO A 1 181 ? -33.201 37.656 -3.717 1.00 31.85 178 PRO A CA 1
ATOM 2479 C C . PRO A 1 181 ? -33.768 39.039 -3.473 1.00 36.06 178 PRO A C 1
ATOM 2480 O O . PRO A 1 181 ? -33.537 39.937 -4.288 1.00 43.75 178 PRO A O 1
ATOM 2491 N N . ASP A 1 182 ? -34.547 39.238 -2.414 1.00 37.03 179 ASP A N 1
ATOM 2492 C CA . ASP A 1 182 ? -35.028 40.563 -2.045 1.00 37.68 179 ASP A CA 1
ATOM 2493 C C . ASP A 1 182 ? -33.968 41.378 -1.309 1.00 56.73 179 ASP A C 1
ATOM 2494 O O . ASP A 1 182 ? -34.253 42.502 -0.866 1.00 49.52 179 ASP A O 1
ATOM 2503 N N . GLY A 1 183 ? -32.761 40.841 -1.159 1.00 41.38 180 GLY A N 1
ATOM 2504 C CA . GLY A 1 183 ? -31.813 41.537 -0.306 1.00 43.36 180 GLY A CA 1
ATOM 2505 C C . GLY A 1 183 ? -32.334 41.633 1.118 1.00 36.12 180 GLY A C 1
ATOM 2506 O O . GLY A 1 183 ? -33.051 40.765 1.628 1.00 42.56 180 GLY A O 1
ATOM 2510 N N . ASP A 1 184 ? -31.935 42.685 1.788 1.00 31.63 181 ASP A N 1
ATOM 2511 C CA . ASP A 1 184 ? -32.311 42.961 3.178 1.00 26.54 181 ASP A CA 1
ATOM 2512 C C . ASP A 1 184 ? -33.481 43.960 3.168 1.00 33.64 181 ASP A C 1
ATOM 2513 O O . ASP A 1 184 ? -33.298 45.132 2.812 1.00 33.87 181 ASP A O 1
ATOM 2522 N N . VAL A 1 185 ? -34.677 43.487 3.524 1.00 25.03 182 VAL A N 1
ATOM 2523 C CA . VAL A 1 185 ? -35.853 44.337 3.690 1.00 24.72 182 VAL A CA 1
ATOM 2524 C C . VAL A 1 185 ? -35.922 44.731 5.160 1.00 24.20 182 VAL A C 1
ATOM 2525 O O . VAL A 1 185 ? -36.197 43.899 6.010 1.00 23.20 182 VAL A O 1
ATOM 2538 N N . LEU A 1 186 ? -35.637 45.994 5.450 1.00 25.92 183 LEU A N 1
ATOM 2539 C CA . LEU A 1 186 ? -35.400 46.429 6.824 1.00 24.32 183 LEU A CA 1
ATOM 2540 C C . LEU A 1 186 ? -36.689 46.764 7.575 1.00 22.93 183 LEU A C 1
ATOM 2541 O O . LEU A 1 186 ? -37.589 47.440 7.048 1.00 25.18 183 LEU A O 1
ATOM 2557 N N . TRP A 1 187 ? -36.704 46.365 8.854 1.00 22.50 184 TRP A N 1
ATOM 2558 C CA . TRP A 1 187 ? -37.719 46.843 9.794 1.00 21.22 184 TRP A CA 1
ATOM 2559 C C . TRP A 1 187 ? -37.642 48.358 9.897 1.00 26.72 184 TRP A C 1
ATOM 2560 O O . TRP A 1 187 ? -36.550 48.941 9.959 1.00 30.42 184 TRP A O 1
ATOM 2581 N N . ARG A 1 188 ? -38.821 48.994 9.924 1.00 27.04 185 ARG A N 1
ATOM 2582 C CA . ARG A 1 188 ? -38.925 50.433 10.178 1.00 26.30 185 ARG A CA 1
ATOM 2583 C C . ARG A 1 188 ? -39.639 50.604 11.510 1.00 30.97 185 ARG A C 1
ATOM 2584 O O . ARG A 1 188 ? -40.868 50.486 11.571 1.00 27.34 185 ARG A O 1
ATOM 2605 N N . PRO A 1 189 ? -38.929 50.822 12.615 1.00 28.03 186 PRO A N 1
ATOM 2606 C CA . PRO A 1 189 ? -39.603 50.865 13.924 1.00 30.09 186 PRO A CA 1
ATOM 2607 C C . PRO A 1 189 ? -40.737 51.874 13.945 1.00 30.61 186 PRO A C 1
ATOM 2608 O O . PRO A 1 189 ? -40.563 53.045 13.590 1.00 30.97 186 PRO A O 1
ATOM 2619 N N . GLY A 1 190 ? -41.912 51.388 14.367 1.00 28.80 187 GLY A N 1
ATOM 2620 C CA . GLY A 1 190 ? -43.106 52.187 14.423 1.00 30.55 187 GLY A CA 1
ATOM 2621 C C . GLY A 1 190 ? -43.544 52.741 13.103 1.00 40.03 187 GLY A C 1
ATOM 2622 O O . GLY A 1 190 ? -44.349 53.674 13.080 1.00 45.10 187 GLY A O 1
ATOM 2626 N N . GLY A 1 191 ? -43.055 52.189 12.001 1.00 36.10 188 GLY A N 1
ATOM 2627 C CA . GLY A 1 191 ? -43.314 52.762 10.688 1.00 38.32 188 GLY A CA 1
ATOM 2628 C C . GLY A 1 191 ? -44.197 51.906 9.814 1.00 57.78 188 GLY A C 1
ATOM 2629 O O . GLY A 1 191 ? -44.928 51.051 10.297 1.00 41.40 188 GLY A O 1
#

Nearest PDB structures (foldseek):
  6wgs-assembly1_A  TM=1.006E+00  e=6.849E-29  Mycobacterium tuberculosis
  8d32-assembly1_A  TM=9.888E-01  e=1.937E-26  Mycobacterium tuberculosis
  2g2d-assembly1_A  TM=9.741E-01  e=9.217E-23  Mycobacterium tuberculosis
  3gai-assembly1_A  TM=8.699E-01  e=2.259E-09  Limosilactobacillus reuteri
  3ci1-assembly1_A  TM=8.657E-01  e=2.140E-09  Limosilactobacillus reuteri